Protein AF-0000000073369685 (afdb_homodimer)

Nearest PDB structures (foldseek):
  2rgq-assembly1_A  TM=7.313E-01  e=2.028E-07  Nostoc punctiforme PCC 73102
  6ihj-assembly1_B  TM=6.568E-01  e=6.821E-04  Drosophila melanogaster
  3gwr-assembly1_A  TM=6.461E-01  e=5.391E-04  Thiobacillus denitrificans ATCC 25259
  4j9a-assembly4_D  TM=5.934E-01  e=7.673E-04  Pseudomonas aeruginosa PAO1
  5aii-assembly1_H  TM=6.606E-01  e=4.228E-03  unidentified

Organism: Flavobacterium johnsoniae (strain ATCC 17061 / DSM 2064 / JCM 8514 / BCRC 14874 / CCUG 350202 / NBRC 14942 / NCIMB 11054 / UW101) (NCBI:txid376686)

Secondary structure (DSSP, 8-state):
-HHHHHHHHHHHHHHHHHHHHHHHHHHHHHHHHHHHHHHHHTT-HHHHHHTB-SS--EEEEEE-HHHHHHHHHH-TT----EEE--HHHHHHHHHHSS-EEEEEEEEEEEE-SSEEEEEEEEEEEETTEEEEEEEEEEEEEEETTEEEEEEEEEEEEETTTS---/-HHHHHHHHHHHHHHHHHHHHHHHHHHHHHHHHHHHHHHHHTT-HHHHHHTB-SS--EEEEEE-HHHHHHHHHH-TT----EEE--HHHHHHHHHHSS-EEEEEEEEEEEE-SSEEEEEEEEEEEETTEEEEEEEEEEEEEEETTEEEEEEEEEEEEETTTS---

Sequence (330 aa):
MKTAITILLLFVSLNFISAQQTSKDKEEIHQLLNSFMQSIVKKDSVTFNSLFFEGNVNWIGVIKEKSQAKRIEVNPSIVKNYFTSTYTSFIQSILRNKKSEEKFENIVIQNDDAIASVTFDYSFWSEDSMTNWGNEYWQLVKINGQWKISSVLFSIEISKYYPKSMKTAITILLLFVSLNFISAQQTSKDKEEIHQLLNSFMQSIVKKDSVTFNSLFFEGNVNWIGVIKEKSQAKRIEVNPSIVKNYFTSTYTSFIQSILRNKKSEEKFENIVIQNDDAIASVTFDYSFWSEDSMTNWGNEYWQLVKINGQWKISSVLFSIEISKYYPKS

Solvent-accessible surface area (backbone atoms only — not comparable to full-atom values): 17473 Å² total; per-residue (Å²): 108,71,65,57,52,51,50,52,52,50,54,54,48,54,57,47,51,56,50,51,50,53,51,52,51,52,52,53,50,51,50,50,53,48,47,49,40,48,18,52,57,66,59,34,60,68,64,43,60,66,44,44,40,92,64,83,49,51,30,38,43,25,44,22,66,71,43,40,53,52,47,29,73,77,39,71,84,58,74,76,52,57,52,78,59,44,71,66,59,51,51,53,51,55,64,73,44,92,44,49,42,60,46,78,44,81,74,44,80,49,67,66,90,20,36,33,42,37,38,28,36,39,40,36,28,46,76,90,33,68,52,32,31,39,44,36,40,36,34,33,39,47,55,96,88,37,77,20,41,36,30,41,38,30,32,36,35,43,22,91,83,50,63,84,128,110,71,66,58,54,51,50,51,52,52,55,53,49,54,58,47,51,56,52,51,51,53,50,50,52,52,51,53,50,50,50,50,52,49,48,48,38,48,20,52,58,66,58,33,59,67,65,44,60,68,43,43,40,91,63,82,48,52,30,38,42,24,42,23,65,71,43,44,53,53,48,28,72,78,38,70,84,57,74,74,51,61,51,77,58,42,71,66,61,49,52,53,52,55,64,73,45,91,44,48,44,60,47,77,42,80,75,44,80,48,67,68,89,20,36,35,42,38,38,27,37,38,39,36,29,44,76,90,35,69,53,30,30,40,46,37,38,36,34,33,40,47,57,97,88,38,76,21,39,36,30,42,40,32,31,36,36,42,23,90,83,50,63,83,128

Foldseek 3Di:
DVVVVVVVVVVVVVVVVQVVLVVVVVVQVVVLVVQCQVCLQVLPVVSNVVQADPDAAWDKEFEDDVQQVVVCVVPVVPDGRMDTDDSNVVSVVSNVADGKGKDWAPWDWDDGNFKIKIKTKMFIDGPRHTAWIFIKIWIWGQDPNHIHTRYIYTYTDGCVRPNDD/DVVVVVVVVVVVVVVVVQVVLVVVVVVQVVVLVVQCQVCLQVLPVVSNVVQADPDAAWDKEFEDDVQQVVVCVVPVVPDGRMDTDDSNVVSVVSNVADGKGKDWAPWDWDDGNFKIKIKTKMFIDGPRHTAWIFIKIWIWGQDPNHIHTRYIYTYTDGCVVPNDD

Radius of gyration: 22.23 Å; Cα contacts (8 Å, |Δi|>4): 598; chains: 2; bounding box: 52×67×71 Å

InterPro domains:
  IPR032710 NTF2-like domain superfamily [SSF54427] (21-156)

pLDDT: mean 92.89, std 9.97, range [58.34, 98.94]

Structure (mmCIF, N/CA/C/O backbone):
data_AF-0000000073369685-model_v1
#
loop_
_entity.id
_entity.type
_entity.pdbx_description
1 polymer 'Nuclear transport factor 2 family protein'
#
loop_
_atom_site.group_PDB
_atom_site.id
_atom_site.type_symbol
_atom_site.label_atom_id
_atom_site.label_alt_id
_atom_site.label_comp_id
_atom_site.label_asym_id
_atom_site.label_entity_id
_atom_site.label_seq_id
_atom_site.pdbx_PDB_ins_code
_atom_site.Cartn_x
_atom_site.Cartn_y
_atom_site.Cartn_z
_atom_site.occupancy
_atom_site.B_iso_or_equiv
_atom_site.auth_seq_id
_atom_site.auth_comp_id
_atom_site.auth_asym_id
_atom_site.auth_atom_id
_atom_site.pdbx_PDB_model_num
ATOM 1 N N . MET A 1 1 ? 28.609 -39.875 6.598 1 58.47 1 MET A N 1
ATOM 2 C CA . MET A 1 1 ? 28.938 -38.594 7.266 1 58.47 1 MET A CA 1
ATOM 3 C C . MET A 1 1 ? 29.203 -37.5 6.246 1 58.47 1 MET A C 1
ATOM 5 O O . MET A 1 1 ? 28.844 -36.344 6.465 1 58.47 1 MET A O 1
ATOM 9 N N . LYS A 1 2 ? 29.844 -37.906 5.09 1 76.56 2 LYS A N 1
ATOM 10 C CA . LYS A 1 2 ? 30.188 -36.938 4.051 1 76.56 2 LYS A CA 1
ATOM 11 C C . LYS A 1 2 ? 28.938 -36.406 3.361 1 76.56 2 LYS A C 1
ATOM 13 O O . LYS A 1 2 ? 28.828 -35.188 3.076 1 76.56 2 LYS A O 1
ATOM 18 N N . THR A 1 3 ? 27.922 -37.219 3.289 1 77 3 THR A N 1
ATOM 19 C CA . THR A 1 3 ? 26.688 -36.812 2.633 1 77 3 THR A CA 1
ATOM 20 C C . THR A 1 3 ? 25.891 -35.844 3.516 1 77 3 THR A C 1
ATOM 22 O O . THR A 1 3 ? 25.312 -34.875 3.021 1 77 3 THR A O 1
ATOM 25 N N . ALA A 1 4 ? 25.969 -36.125 4.801 1 77.94 4 ALA A N 1
ATOM 26 C CA . ALA A 1 4 ? 25.219 -35.312 5.742 1 77.94 4 ALA A CA 1
ATOM 27 C C . ALA A 1 4 ? 25.812 -33.906 5.82 1 77.94 4 ALA A C 1
ATOM 29 O O . ALA A 1 4 ? 25.078 -32.906 5.867 1 77.94 4 ALA A O 1
ATOM 30 N N . ILE A 1 5 ? 27.109 -33.812 5.82 1 75.19 5 ILE A N 1
ATOM 31 C CA . ILE A 1 5 ? 27.812 -32.531 5.898 1 75.19 5 ILE A CA 1
ATOM 32 C C . ILE A 1 5 ? 27.516 -31.703 4.645 1 75.19 5 ILE A C 1
ATOM 34 O O . ILE A 1 5 ? 27.297 -30.5 4.723 1 75.19 5 ILE A O 1
ATOM 38 N N . THR A 1 6 ? 27.453 -32.406 3.504 1 76.81 6 THR A N 1
ATOM 39 C CA . THR A 1 6 ? 27.203 -31.703 2.248 1 76.81 6 THR A CA 1
ATOM 40 C C . THR A 1 6 ? 25.781 -31.156 2.213 1 76.81 6 THR A C 1
ATOM 42 O O . THR A 1 6 ? 25.562 -30.031 1.757 1 76.81 6 THR A O 1
ATOM 45 N N . ILE A 1 7 ? 24.875 -31.875 2.758 1 75.69 7 ILE A N 1
ATOM 46 C CA . ILE A 1 7 ? 23.484 -31.438 2.791 1 75.69 7 ILE A CA 1
ATOM 47 C C . ILE A 1 7 ? 23.344 -30.25 3.736 1 75.69 7 ILE A C 1
ATOM 49 O O . ILE A 1 7 ? 22.641 -29.281 3.426 1 75.69 7 ILE A O 1
ATOM 53 N N . LEU A 1 8 ? 24.016 -30.328 4.832 1 73 8 LEU A N 1
ATOM 54 C CA . LEU A 1 8 ? 23.984 -29.25 5.801 1 73 8 LEU A CA 1
ATOM 55 C C . LEU A 1 8 ? 24.578 -27.969 5.211 1 73 8 LEU A C 1
ATOM 57 O O . LEU A 1 8 ? 24.047 -26.875 5.414 1 73 8 LEU A O 1
ATOM 61 N N . LEU A 1 9 ? 25.625 -28.141 4.477 1 70.5 9 LEU A N 1
ATOM 62 C CA . LEU A 1 9 ? 26.297 -26.984 3.867 1 70.5 9 LEU A CA 1
ATOM 63 C C . LEU A 1 9 ? 25.422 -26.359 2.783 1 70.5 9 LEU A C 1
ATOM 65 O O . LEU A 1 9 ? 25.375 -25.141 2.633 1 70.5 9 LEU A O 1
ATOM 69 N N . LEU A 1 10 ? 24.703 -27.188 2.051 1 68.06 10 LEU A N 1
ATOM 70 C CA . LEU A 1 10 ? 23.812 -26.688 1.015 1 68.06 10 LEU A CA 1
ATOM 71 C C . LEU A 1 10 ? 22.625 -25.938 1.629 1 68.06 10 LEU A C 1
ATOM 73 O O . LEU A 1 10 ? 22.203 -24.906 1.1 1 68.06 10 LEU A O 1
ATOM 77 N N . PHE A 1 11 ? 22.125 -26.453 2.736 1 66.62 11 PHE A N 1
ATOM 78 C CA . PHE A 1 11 ? 21.016 -25.781 3.412 1 66.62 11 PHE A CA 1
ATOM 79 C C . PHE A 1 11 ? 21.453 -24.438 3.969 1 66.62 11 PHE A C 1
ATOM 81 O O . PHE A 1 11 ? 20.703 -23.453 3.896 1 66.62 11 PHE A O 1
ATOM 88 N N . VAL A 1 12 ? 22.594 -24.359 4.492 1 65.19 12 VAL A N 1
ATOM 89 C CA . VAL A 1 12 ? 23.125 -23.125 5.051 1 65.19 12 VAL A CA 1
ATOM 90 C C . VAL A 1 12 ? 23.391 -22.125 3.928 1 65.19 12 VAL A C 1
ATOM 92 O O . VAL A 1 12 ? 23.125 -20.922 4.082 1 65.19 12 VAL A O 1
ATOM 95 N N . SER A 1 13 ? 23.766 -22.625 2.773 1 62.59 13 SER A N 1
ATOM 96 C CA . SER A 1 13 ? 24.062 -21.75 1.648 1 62.59 13 SER A CA 1
ATOM 97 C C . SER A 1 13 ? 22.781 -21.141 1.075 1 62.59 13 SER A C 1
ATOM 99 O O . SER A 1 13 ? 22.766 -19.953 0.713 1 62.59 13 SER A O 1
ATOM 101 N N . LEU A 1 14 ? 21.703 -21.859 0.968 1 60.41 14 LEU A N 1
ATOM 102 C CA . LEU A 1 14 ? 20.438 -21.344 0.433 1 60.41 14 LEU A CA 1
ATOM 103 C C . LEU A 1 14 ? 19.859 -20.266 1.339 1 60.41 14 LEU A C 1
ATOM 105 O O . LEU A 1 14 ? 19.359 -19.25 0.856 1 60.41 14 LEU A O 1
ATOM 109 N N . ASN A 1 15 ? 19.906 -20.531 2.631 1 63.12 15 ASN A N 1
ATOM 110 C CA . ASN A 1 15 ? 19.422 -19.516 3.572 1 63.12 15 ASN A CA 1
ATOM 111 C C . ASN A 1 15 ? 20.266 -18.25 3.523 1 63.12 15 ASN A C 1
ATOM 113 O O . ASN A 1 15 ? 19.75 -17.156 3.697 1 63.12 15 ASN A O 1
ATOM 117 N N . PHE A 1 16 ? 21.484 -18.469 3.162 1 61.25 16 PHE A N 1
ATOM 118 C CA . PHE A 1 16 ? 22.406 -17.328 3.078 1 61.25 16 PHE A CA 1
ATOM 119 C C . PHE A 1 16 ? 22.109 -16.484 1.845 1 61.25 16 PHE A C 1
ATOM 121 O O . PHE A 1 16 ? 22.156 -15.258 1.902 1 61.25 16 PHE A O 1
ATOM 128 N N . ILE A 1 17 ? 21.734 -17.031 0.737 1 63.09 17 ILE A N 1
ATOM 129 C CA . ILE A 1 17 ? 21.453 -16.328 -0.505 1 63.09 17 ILE A CA 1
ATOM 130 C C . ILE A 1 17 ? 20.156 -15.516 -0.358 1 63.09 17 ILE A C 1
ATOM 132 O O . ILE A 1 17 ? 20.094 -14.359 -0.761 1 63.09 17 ILE A O 1
ATOM 136 N N . SER A 1 18 ? 19.188 -16.109 0.223 1 68.12 18 SER A N 1
ATOM 137 C CA . SER A 1 18 ? 17.922 -15.414 0.437 1 68.12 18 SER A CA 1
ATOM 138 C C . SER A 1 18 ? 18.094 -14.219 1.367 1 68.12 18 SER A C 1
ATOM 140 O O . SER A 1 18 ? 17.531 -13.148 1.128 1 68.12 18 SER A O 1
ATOM 142 N N . ALA A 1 19 ? 18.906 -14.367 2.342 1 70.25 19 ALA A N 1
ATOM 143 C CA . ALA A 1 19 ? 19.172 -13.297 3.293 1 70.25 19 ALA A CA 1
ATOM 144 C C . ALA A 1 19 ? 19.953 -12.156 2.637 1 70.25 19 ALA A C 1
ATOM 146 O O . ALA A 1 19 ? 19.688 -10.984 2.891 1 70.25 19 ALA A O 1
ATOM 147 N N . GLN A 1 20 ? 20.875 -12.516 1.796 1 73.06 20 GLN A N 1
ATOM 148 C CA . GLN A 1 20 ? 21.688 -11.508 1.105 1 73.06 20 GLN A CA 1
ATOM 149 C C . GLN A 1 20 ? 20.844 -10.711 0.12 1 73.06 20 GLN A C 1
ATOM 151 O O . GLN A 1 20 ? 21 -9.492 -0.006 1 73.06 20 GLN A O 1
ATOM 156 N N . GLN A 1 21 ? 19.953 -11.344 -0.57 1 80.06 21 GLN A N 1
ATOM 157 C CA . GLN A 1 21 ? 19.078 -10.656 -1.515 1 80.06 21 GLN A CA 1
ATOM 158 C C . GLN A 1 21 ? 18.156 -9.68 -0.797 1 80.06 21 GLN A C 1
ATOM 160 O O . GLN A 1 21 ? 17.938 -8.57 -1.271 1 80.06 21 GLN A O 1
ATOM 165 N N . THR A 1 22 ? 17.672 -10.164 0.283 1 81.44 22 THR A N 1
ATOM 166 C CA . THR A 1 22 ? 16.797 -9.305 1.069 1 81.44 22 THR A CA 1
ATOM 167 C C . THR A 1 22 ? 17.547 -8.062 1.55 1 81.44 22 THR A C 1
ATOM 169 O O . THR A 1 22 ? 17 -6.953 1.522 1 81.44 22 THR A O 1
ATOM 172 N N . SER A 1 23 ? 18.781 -8.25 1.907 1 86.06 23 SER A N 1
ATOM 173 C CA . SER A 1 23 ? 19.578 -7.117 2.354 1 86.06 23 SER A CA 1
ATOM 174 C C . SER A 1 23 ? 19.828 -6.133 1.214 1 86.06 23 SER A C 1
ATOM 176 O O . SER A 1 23 ? 19.75 -4.918 1.405 1 86.06 23 SER A O 1
ATOM 178 N N . LYS A 1 24 ? 20.141 -6.637 0.065 1 93.56 24 LYS A N 1
ATOM 179 C CA . LYS A 1 24 ? 20.375 -5.777 -1.094 1 93.56 24 LYS A CA 1
ATOM 180 C C . LYS A 1 24 ? 19.109 -5.008 -1.461 1 93.56 24 LYS A C 1
ATOM 182 O O . LYS A 1 24 ? 19.156 -3.811 -1.751 1 93.56 24 LYS A O 1
ATOM 187 N N . ASP A 1 25 ? 17.984 -5.676 -1.484 1 96.31 25 ASP A N 1
ATOM 188 C CA . ASP A 1 25 ? 16.703 -5.039 -1.776 1 96.31 25 ASP A CA 1
ATOM 189 C C . ASP A 1 25 ? 16.422 -3.895 -0.803 1 96.31 25 ASP A C 1
ATOM 191 O O . ASP A 1 25 ? 16.016 -2.811 -1.215 1 96.31 25 ASP A O 1
ATOM 195 N N . LYS A 1 26 ? 16.641 -4.113 0.481 1 96.56 26 LYS A N 1
ATOM 196 C CA . LYS A 1 26 ? 16.391 -3.084 1.484 1 96.56 26 LYS A CA 1
ATOM 197 C C . LYS A 1 26 ? 17.312 -1.88 1.271 1 96.56 26 LYS A C 1
ATOM 199 O O . LYS A 1 26 ? 16.891 -0.734 1.44 1 96.56 26 LYS A O 1
ATOM 204 N N . GLU A 1 27 ? 18.547 -2.125 0.927 1 97.19 27 GLU A N 1
ATOM 205 C CA . GLU A 1 27 ? 19.469 -1.028 0.622 1 97.19 27 GLU A CA 1
ATOM 206 C C . GLU A 1 27 ? 18.969 -0.216 -0.573 1 97.19 27 GLU A C 1
ATOM 208 O O . GLU A 1 27 ? 19 1.017 -0.544 1 97.19 27 GLU A O 1
ATOM 213 N N . GLU A 1 28 ? 18.547 -0.9 -1.621 1 98.25 28 GLU A N 1
ATOM 214 C CA . GLU A 1 28 ? 18.031 -0.232 -2.811 1 98.25 28 GLU A CA 1
ATOM 215 C C . GLU A 1 28 ? 16.797 0.603 -2.479 1 98.25 28 GLU A C 1
ATOM 217 O O . GLU A 1 28 ? 16.641 1.709 -2.996 1 98.25 28 GLU A O 1
ATOM 222 N N . ILE A 1 29 ? 15.945 0.112 -1.645 1 98.56 29 ILE A N 1
ATOM 223 C CA . ILE A 1 29 ? 14.727 0.817 -1.251 1 98.56 29 ILE A CA 1
ATOM 224 C C . ILE A 1 29 ? 15.086 2.039 -0.409 1 98.56 29 ILE A C 1
ATOM 226 O O . ILE A 1 29 ? 14.5 3.111 -0.574 1 98.56 29 ILE A O 1
ATOM 230 N N . HIS A 1 30 ? 16.125 1.909 0.46 1 98.06 30 HIS A N 1
ATOM 231 C CA . HIS A 1 30 ? 16.594 3.068 1.211 1 98.06 30 HIS A CA 1
ATOM 232 C C . HIS A 1 30 ? 17.125 4.148 0.278 1 98.06 30 HIS A C 1
ATOM 234 O O . HIS A 1 30 ? 16.891 5.34 0.508 1 98.06 30 HIS A O 1
ATOM 240 N N . GLN A 1 31 ? 17.828 3.695 -0.722 1 98.19 31 GLN A N 1
ATOM 241 C CA . GLN A 1 31 ? 18.328 4.652 -1.706 1 98.19 31 GLN A CA 1
ATOM 242 C C . GLN A 1 31 ? 17.172 5.355 -2.418 1 98.1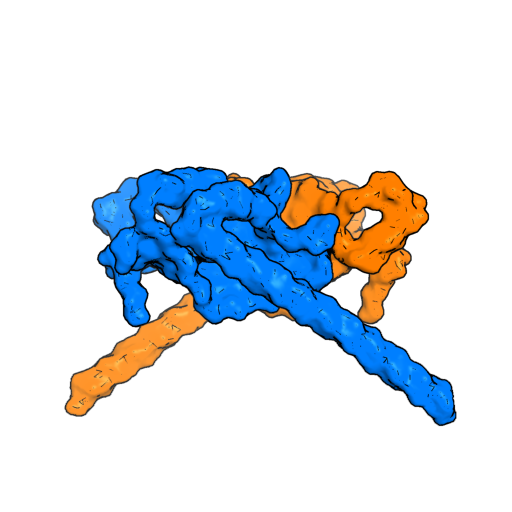9 31 GLN A C 1
ATOM 244 O O . GLN A 1 31 ? 17.25 6.551 -2.709 1 98.19 31 GLN A O 1
ATOM 249 N N . LEU A 1 32 ? 16.156 4.621 -2.752 1 98.69 32 LEU A N 1
ATOM 250 C CA . LEU A 1 32 ? 14.953 5.191 -3.365 1 98.69 32 LEU A CA 1
ATOM 251 C C . LEU A 1 32 ? 14.328 6.246 -2.457 1 98.69 32 LEU A C 1
ATOM 253 O O . LEU A 1 32 ? 13.984 7.336 -2.916 1 98.69 32 LEU A O 1
ATOM 257 N N . LEU A 1 33 ? 14.219 5.953 -1.156 1 98.5 33 LEU A N 1
ATOM 258 C CA . LEU A 1 33 ? 13.695 6.902 -0.182 1 98.5 33 LEU A CA 1
ATOM 259 C C . LEU A 1 33 ? 14.547 8.172 -0.144 1 98.5 33 LEU A C 1
ATOM 261 O O . LEU A 1 33 ? 14.016 9.281 -0.16 1 98.5 33 LEU A O 1
ATOM 265 N N . ASN A 1 34 ? 15.828 7.98 -0.117 1 98.12 34 ASN A N 1
ATOM 266 C CA . ASN A 1 34 ? 16.75 9.117 -0.098 1 98.12 34 ASN A CA 1
ATOM 267 C C . ASN A 1 34 ? 16.609 9.969 -1.357 1 98.12 34 ASN A C 1
ATOM 269 O O . ASN A 1 34 ? 16.609 11.195 -1.284 1 98.12 34 ASN A O 1
ATOM 273 N N . SER A 1 35 ? 16.516 9.305 -2.5 1 98.62 35 SER A N 1
ATOM 274 C CA . SER A 1 35 ? 16.344 10.016 -3.762 1 98.62 35 SER A CA 1
ATOM 275 C C . SER A 1 35 ? 15.055 10.836 -3.756 1 98.62 35 SER A C 1
ATOM 277 O O . SER A 1 35 ? 15.023 11.953 -4.273 1 98.62 35 SER A O 1
ATOM 279 N N . PHE A 1 36 ? 14.008 10.281 -3.229 1 98.69 36 PHE A N 1
ATOM 280 C CA . PHE A 1 36 ? 12.742 10.984 -3.086 1 98.69 36 PHE A CA 1
ATOM 281 C C . PHE A 1 36 ? 12.914 12.258 -2.268 1 98.69 36 PHE A C 1
ATOM 283 O O . PHE A 1 36 ? 12.586 13.352 -2.73 1 98.69 36 PHE A O 1
ATOM 290 N N . MET A 1 37 ? 13.492 12.133 -1.062 1 98.06 37 MET A N 1
ATOM 291 C CA . MET A 1 37 ? 13.68 13.273 -0.165 1 98.06 37 MET A CA 1
ATOM 292 C C . MET A 1 37 ? 14.57 14.328 -0.809 1 98.06 37 MET A C 1
ATOM 294 O O . MET A 1 37 ? 14.242 15.516 -0.792 1 98.06 37 MET A O 1
ATOM 298 N N . GLN A 1 38 ? 15.633 13.891 -1.451 1 98.06 38 GLN A N 1
ATOM 299 C CA . GLN A 1 38 ? 16.594 14.82 -2.047 1 98.06 38 GLN A CA 1
ATOM 300 C C . GLN A 1 38 ? 15.992 15.531 -3.26 1 98.06 38 GLN A C 1
ATOM 302 O O . GLN A 1 38 ? 16.281 16.703 -3.504 1 98.06 38 GLN A O 1
ATOM 307 N N . SER A 1 39 ? 15.18 14.805 -4.004 1 98.44 39 SER A N 1
ATOM 308 C CA . SER A 1 39 ? 14.609 15.414 -5.203 1 98.44 39 SER A CA 1
ATOM 309 C C . SER A 1 39 ? 13.641 16.531 -4.844 1 98.44 39 SER A C 1
ATOM 311 O O . SER A 1 39 ? 13.508 17.516 -5.59 1 98.44 39 SER A O 1
ATOM 313 N N . ILE A 1 40 ? 12.953 16.422 -3.75 1 97.81 40 ILE A N 1
ATOM 314 C CA . ILE A 1 40 ? 12.07 17.484 -3.268 1 97.81 40 ILE A CA 1
ATOM 315 C C . ILE A 1 40 ? 12.898 18.703 -2.885 1 97.81 40 ILE A C 1
ATOM 317 O O . ILE A 1 40 ? 12.609 19.828 -3.328 1 97.81 40 ILE A O 1
ATOM 321 N N . VAL A 1 41 ? 13.977 18.484 -2.055 1 97.44 41 VAL A N 1
ATOM 322 C CA . VAL A 1 41 ? 14.82 19.562 -1.566 1 97.44 41 VAL A CA 1
ATOM 323 C C . VAL A 1 41 ? 15.461 20.297 -2.744 1 97.44 41 VAL A C 1
ATOM 325 O O . VAL A 1 41 ? 15.508 21.531 -2.771 1 97.44 41 VAL A O 1
ATOM 328 N N . LYS A 1 42 ? 15.883 19.562 -3.746 1 97.81 42 LYS A N 1
ATOM 329 C CA . LYS A 1 42 ? 16.625 20.109 -4.883 1 97.81 42 LYS A CA 1
ATOM 330 C C . LYS A 1 42 ? 15.672 20.516 -6.008 1 97.81 42 LYS A C 1
ATOM 332 O O . LYS A 1 42 ? 16.109 21 -7.051 1 97.81 42 LYS A O 1
ATOM 337 N N . LYS A 1 43 ? 14.43 20.266 -5.891 1 97.62 43 LYS A N 1
ATOM 338 C CA . LYS A 1 43 ? 13.422 20.531 -6.914 1 97.62 43 LYS A CA 1
ATOM 339 C C . LYS A 1 43 ? 13.773 19.844 -8.227 1 97.62 43 LYS A C 1
ATOM 341 O O . LYS A 1 43 ? 13.68 20.453 -9.297 1 97.62 43 LYS A O 1
ATOM 346 N N . ASP A 1 44 ? 14.242 18.688 -8.109 1 98.12 44 ASP A N 1
ATOM 347 C CA . ASP A 1 44 ? 14.625 17.844 -9.25 1 98.12 44 ASP A CA 1
ATOM 348 C C . ASP A 1 44 ? 13.453 16.984 -9.719 1 98.12 44 ASP A C 1
ATOM 350 O O . ASP A 1 44 ? 13.383 15.797 -9.391 1 98.12 44 ASP A O 1
ATOM 354 N N . SER A 1 45 ? 12.641 17.562 -10.586 1 97.94 45 SER A N 1
ATOM 355 C CA . SER A 1 45 ? 11.406 16.891 -10.992 1 97.94 45 SER A CA 1
ATOM 356 C C . SER A 1 45 ? 11.703 15.68 -11.867 1 97.94 45 SER A C 1
ATOM 358 O O . SER A 1 45 ? 10.938 14.719 -11.883 1 97.94 45 SER A O 1
ATOM 360 N N . VAL A 1 46 ? 12.742 15.68 -12.57 1 98.31 46 VAL A N 1
ATOM 361 C CA . VAL A 1 46 ? 13.094 14.57 -13.445 1 98.31 46 VAL A CA 1
ATOM 362 C C . VAL A 1 46 ? 13.391 13.328 -12.609 1 98.31 46 VAL A C 1
ATOM 364 O O . VAL A 1 46 ? 12.797 12.266 -12.828 1 98.31 46 VAL A O 1
ATOM 367 N N . THR A 1 47 ? 14.273 13.508 -11.625 1 98.56 47 THR A N 1
ATOM 368 C CA . THR A 1 47 ? 14.578 12.398 -10.727 1 98.56 47 THR A CA 1
ATOM 369 C C . THR A 1 47 ? 13.32 11.945 -9.984 1 98.56 47 THR A C 1
ATOM 371 O O . THR A 1 47 ? 13.039 10.75 -9.906 1 98.56 47 THR A O 1
ATOM 374 N N . PHE A 1 48 ? 12.602 12.898 -9.492 1 98.75 48 PHE A N 1
ATOM 375 C CA . PHE A 1 48 ? 11.391 12.594 -8.742 1 98.75 48 PHE A CA 1
ATOM 376 C C . PHE A 1 48 ? 10.453 11.711 -9.555 1 98.75 48 PHE A C 1
ATOM 378 O O . PHE A 1 48 ? 10.031 10.648 -9.102 1 98.75 48 PHE A O 1
ATOM 385 N N . ASN A 1 49 ? 10.227 12.117 -10.75 1 98.44 49 ASN A N 1
ATOM 386 C CA . ASN A 1 49 ? 9.266 11.414 -11.594 1 98.44 49 ASN A CA 1
ATOM 387 C C . ASN A 1 49 ? 9.766 10.023 -11.969 1 98.44 49 ASN A C 1
ATOM 389 O O . ASN A 1 49 ? 8.961 9.102 -12.156 1 98.44 49 ASN A O 1
ATOM 393 N N . SER A 1 50 ? 11.023 9.844 -12.008 1 98.25 50 SER A N 1
ATOM 394 C CA . SER A 1 50 ? 11.602 8.57 -12.43 1 98.25 50 SER A CA 1
ATOM 395 C C . SER A 1 50 ? 11.422 7.496 -11.359 1 98.25 50 SER A C 1
ATOM 397 O O . SER A 1 50 ? 11.625 6.309 -11.625 1 98.25 50 SER A O 1
ATOM 399 N N . LEU A 1 51 ? 11.039 7.844 -10.141 1 98.69 51 LEU A N 1
ATOM 400 C CA . LEU A 1 51 ? 10.969 6.918 -9.016 1 98.69 51 LEU A CA 1
ATOM 401 C C . LEU A 1 51 ? 9.664 6.125 -9.055 1 98.69 51 LEU A C 1
ATOM 403 O O . LEU A 1 51 ? 9.508 5.145 -8.32 1 98.69 51 LEU A O 1
ATOM 407 N N . PHE A 1 52 ? 8.766 6.484 -9.953 1 98.75 52 PHE A N 1
ATOM 408 C CA . PHE A 1 52 ? 7.406 5.965 -9.852 1 98.75 52 PHE A CA 1
ATOM 409 C C . PHE A 1 52 ? 7.129 4.953 -10.961 1 98.75 52 PHE A C 1
ATOM 411 O O . PHE A 1 52 ? 7.727 5.02 -12.031 1 98.75 52 PHE A O 1
ATOM 418 N N . PHE A 1 53 ? 6.223 4.043 -10.594 1 98.06 53 PHE A N 1
ATOM 419 C CA . PHE A 1 53 ? 5.684 3.012 -11.469 1 98.06 53 PHE A CA 1
ATOM 420 C C . PHE A 1 53 ? 5.055 3.633 -12.711 1 98.06 53 PHE A C 1
ATOM 422 O O . PHE A 1 53 ? 4.398 4.672 -12.625 1 98.06 53 PHE A O 1
ATOM 429 N N . GLU A 1 54 ? 5.297 3.014 -13.898 1 95 54 GLU A N 1
ATOM 430 C CA . GLU A 1 54 ? 4.816 3.561 -15.164 1 95 54 GLU A CA 1
ATOM 431 C C . GLU A 1 54 ? 3.297 3.453 -15.266 1 95 54 GLU A C 1
ATOM 433 O O . GLU A 1 54 ? 2.666 4.203 -16.016 1 95 54 GLU A O 1
ATOM 438 N N . GLY A 1 55 ? 2.586 2.588 -14.539 1 93.81 55 GLY A N 1
ATOM 439 C CA . GLY A 1 55 ? 1.135 2.5 -14.516 1 93.81 55 GLY A CA 1
ATOM 440 C C . GLY A 1 55 ? 0.493 3.475 -13.547 1 93.81 55 GLY A C 1
ATOM 441 O O . GLY A 1 55 ? 1.058 4.531 -13.258 1 93.81 55 GLY A O 1
ATOM 442 N N . ASN A 1 56 ? -0.669 3.168 -13.227 1 94.88 56 ASN A N 1
ATOM 443 C CA . ASN A 1 56 ? -1.363 4.008 -12.258 1 94.88 56 ASN A CA 1
ATOM 444 C C . ASN A 1 56 ? -0.667 3.986 -10.898 1 94.88 56 ASN A C 1
ATOM 446 O O . ASN A 1 56 ? -0.284 2.924 -10.414 1 94.88 56 ASN A O 1
ATOM 450 N N . VAL A 1 57 ? -0.469 5.148 -10.336 1 97.88 57 VAL A N 1
ATOM 451 C CA . VAL A 1 57 ? 0.085 5.312 -9 1 97.88 57 VAL A CA 1
ATOM 452 C C . VAL A 1 57 ? -0.941 5.992 -8.094 1 97.88 57 VAL A C 1
ATOM 454 O O . VAL A 1 57 ? -1.358 7.121 -8.352 1 97.88 57 VAL A O 1
ATOM 457 N N . ASN A 1 58 ? -1.345 5.309 -7.062 1 97.81 58 ASN A N 1
ATOM 458 C CA . ASN A 1 58 ? -2.23 5.934 -6.082 1 97.81 58 ASN A CA 1
ATOM 459 C C . ASN A 1 58 ? -1.496 6.98 -5.25 1 97.81 58 ASN A C 1
ATOM 461 O O . ASN A 1 58 ? -0.352 6.766 -4.844 1 97.81 58 ASN A O 1
ATOM 465 N N . TRP A 1 59 ? -2.148 8.07 -5.059 1 98.62 59 TRP A N 1
ATOM 466 C CA . TRP A 1 59 ? -1.744 9.141 -4.152 1 98.62 59 TRP A CA 1
ATOM 467 C C . TRP A 1 59 ? -2.926 9.617 -3.311 1 98.62 59 TRP A C 1
ATOM 469 O O . TRP A 1 59 ? -3.762 10.383 -3.787 1 98.62 59 TRP A O 1
ATOM 479 N N . ILE A 1 60 ? -3 9.148 -2.062 1 98.69 60 ILE A N 1
ATOM 480 C CA . ILE A 1 60 ? -4.188 9.383 -1.248 1 98.69 60 ILE A CA 1
ATOM 481 C C . ILE A 1 60 ? -3.775 9.953 0.108 1 98.69 60 ILE A C 1
ATOM 483 O O . ILE A 1 60 ? -2.918 9.391 0.792 1 98.69 60 ILE A O 1
ATOM 487 N N . GLY A 1 61 ? -4.293 11.055 0.489 1 98.5 61 GLY A N 1
ATOM 488 C CA . GLY A 1 61 ? -4.168 11.625 1.82 1 98.5 61 GLY A CA 1
ATOM 489 C C . GLY A 1 61 ? -5.441 11.531 2.635 1 98.5 61 GLY A C 1
ATOM 490 O O . GLY A 1 61 ? -6.539 11.711 2.104 1 98.5 61 GLY A O 1
ATOM 491 N N . VAL A 1 62 ? -5.328 11.188 3.873 1 98.69 62 VAL A N 1
ATOM 492 C CA . VAL A 1 62 ? -6.473 11.102 4.777 1 98.69 62 VAL A CA 1
ATOM 493 C C . VAL A 1 62 ? -6.207 11.953 6.02 1 98.69 62 VAL A C 1
ATOM 495 O O . VAL A 1 62 ? -5.176 11.797 6.68 1 98.69 62 VAL A O 1
ATOM 498 N N . ILE A 1 63 ? -7.129 12.836 6.336 1 98.25 63 ILE A N 1
ATOM 499 C CA . ILE A 1 63 ? -6.984 13.711 7.492 1 98.25 63 ILE A CA 1
ATOM 500 C C . ILE A 1 63 ? -7.281 12.93 8.773 1 98.25 63 ILE A C 1
ATOM 502 O O . ILE A 1 63 ? -8.297 12.227 8.852 1 98.25 63 ILE A O 1
ATOM 506 N N . LYS A 1 64 ? -6.395 13.023 9.742 1 97.38 64 LYS A N 1
ATOM 507 C CA . LYS A 1 64 ? -6.57 12.344 11.016 1 97.38 64 LYS A CA 1
ATOM 508 C C . LYS A 1 64 ? -7.742 12.922 11.805 1 97.38 64 LYS A C 1
ATOM 510 O O . LYS A 1 64 ? -8.164 14.055 11.547 1 97.38 64 LYS A O 1
ATOM 515 N N . GLU A 1 65 ? -8.164 12.148 12.766 1 95.25 65 GLU A N 1
ATOM 516 C CA . GLU A 1 65 ? -9.422 12.438 13.445 1 95.25 65 GLU A CA 1
ATOM 517 C C . GLU A 1 65 ? -9.391 13.805 14.125 1 95.25 65 GLU A C 1
ATOM 519 O O . GLU A 1 65 ? -10.32 14.602 13.984 1 95.25 65 GLU A O 1
ATOM 524 N N . LYS A 1 66 ? -8.328 14.109 14.844 1 95.25 66 LYS A N 1
ATOM 525 C CA . LYS A 1 66 ? -8.25 15.367 15.578 1 95.25 66 LYS A CA 1
ATOM 526 C C . LYS A 1 66 ? -8.242 16.562 14.633 1 95.25 66 LYS A C 1
ATOM 528 O O . LYS A 1 66 ? -8.984 17.531 14.844 1 95.25 66 LYS A O 1
ATOM 533 N N . SER A 1 67 ? -7.477 16.5 13.617 1 96.94 67 SER A N 1
ATOM 534 C CA . SER A 1 67 ? -7.414 17.578 12.641 1 96.94 67 SER A CA 1
ATOM 535 C C . SER A 1 67 ? -8.727 17.719 11.883 1 96.94 67 SER A C 1
ATOM 537 O O . SER A 1 67 ? -9.164 18.828 11.578 1 96.94 67 SER A O 1
ATOM 539 N N . GLN A 1 68 ? -9.383 16.641 11.547 1 96.19 68 GLN A N 1
ATOM 540 C CA . GLN A 1 68 ? -10.656 16.688 10.836 1 96.19 68 GLN A CA 1
ATOM 541 C C . GLN A 1 68 ? -11.727 17.359 11.68 1 96.19 68 GLN A C 1
ATOM 543 O O . GLN A 1 68 ? -12.523 18.156 11.164 1 96.19 68 GLN A O 1
ATOM 548 N N . ALA A 1 69 ? -11.719 17 12.953 1 95.19 69 ALA A N 1
ATOM 549 C CA . ALA A 1 69 ? -12.68 17.641 13.852 1 95.19 69 ALA A CA 1
ATOM 550 C C . ALA A 1 69 ? -12.492 19.156 13.867 1 95.19 69 ALA A C 1
ATOM 552 O O . ALA A 1 69 ? -13.477 19.906 13.836 1 95.19 69 ALA A O 1
ATOM 553 N N . LYS A 1 70 ? -11.289 19.625 13.93 1 96.12 70 LYS A N 1
ATOM 554 C CA . LYS A 1 70 ? -10.984 21.047 13.922 1 96.12 70 LYS A CA 1
ATOM 555 C C . LYS A 1 70 ? -11.398 21.688 12.602 1 96.12 70 LYS A C 1
ATOM 557 O O . LYS A 1 70 ? -11.914 22.812 12.578 1 96.12 70 LYS A O 1
ATOM 562 N N . ARG A 1 71 ? -11.156 21 11.445 1 95.81 71 ARG A N 1
ATOM 563 C CA . ARG A 1 71 ? -11.562 21.5 10.141 1 95.81 71 ARG A CA 1
ATOM 564 C C . ARG A 1 71 ? -13.07 21.719 10.078 1 95.81 71 ARG A C 1
ATOM 566 O O . ARG A 1 71 ? -13.531 22.734 9.562 1 95.81 71 ARG A O 1
ATOM 573 N N . ILE A 1 72 ? -13.789 20.766 10.633 1 95 72 ILE A N 1
ATOM 574 C CA . ILE A 1 72 ? -15.25 20.828 10.617 1 95 72 ILE A CA 1
ATOM 575 C C . ILE A 1 72 ? -15.727 21.984 11.5 1 95 72 ILE A C 1
ATOM 577 O O . ILE A 1 72 ? -16.688 22.672 11.172 1 95 72 ILE A O 1
ATOM 581 N N . GLU A 1 73 ? -15.047 22.141 12.617 1 95.44 73 GLU A N 1
ATOM 582 C CA . GLU A 1 73 ? -15.359 23.25 13.5 1 95.44 73 GLU A CA 1
ATOM 583 C C . GLU A 1 73 ? -15.211 24.594 12.789 1 95.44 73 GLU A C 1
ATOM 585 O O . GLU A 1 73 ? -16.047 25.484 12.953 1 95.44 73 GLU A O 1
ATOM 590 N N . VAL A 1 74 ? -14.211 24.75 12.031 1 95.19 74 VAL A N 1
ATOM 591 C CA . VAL A 1 74 ? -13.891 26 11.344 1 95.19 74 VAL A CA 1
ATOM 592 C C . VAL A 1 74 ? -14.82 26.172 10.141 1 95.19 74 VAL A C 1
ATOM 594 O O . VAL A 1 74 ? -15.289 27.281 9.875 1 95.19 74 VAL A O 1
ATOM 597 N N . ASN A 1 75 ? -15.062 25.062 9.367 1 95.62 75 ASN A N 1
ATOM 598 C CA . ASN A 1 75 ? -15.938 25.078 8.203 1 95.62 75 ASN A CA 1
ATOM 599 C C . ASN A 1 75 ? -16.781 23.797 8.125 1 95.62 75 ASN A C 1
ATOM 601 O O . ASN A 1 75 ? -16.344 22.797 7.555 1 95.62 75 ASN A O 1
ATOM 605 N N . PRO A 1 76 ? -17.984 23.859 8.5 1 93.56 76 PRO A N 1
ATOM 606 C CA . PRO A 1 76 ? -18.828 22.672 8.594 1 93.56 76 PRO A CA 1
ATOM 607 C C . PRO A 1 76 ? -19.141 22.062 7.234 1 93.56 76 PRO A C 1
ATOM 609 O O . PRO A 1 76 ? -19.641 20.938 7.16 1 93.56 76 PRO A O 1
ATOM 612 N N . SER A 1 77 ? -18.906 22.766 6.203 1 94.12 77 SER A N 1
ATOM 613 C CA . SER A 1 77 ? -19.219 22.234 4.883 1 94.12 77 SER A CA 1
ATOM 614 C C . SER A 1 77 ? -18.156 21.234 4.422 1 94.12 77 SER A C 1
ATOM 616 O O . SER A 1 77 ? -18.375 20.484 3.471 1 94.12 77 SER A O 1
ATOM 618 N N . ILE A 1 78 ? -17.062 21.234 5.094 1 89.88 78 ILE A N 1
ATOM 619 C CA . ILE A 1 78 ? -15.984 20.312 4.73 1 89.88 78 ILE A CA 1
ATOM 620 C C . ILE A 1 78 ? -16.188 18.984 5.434 1 89.88 78 ILE A C 1
ATOM 622 O O . ILE A 1 78 ? -15.766 18.797 6.578 1 89.88 78 ILE A O 1
ATOM 626 N N . VAL A 1 79 ? -16.766 18.047 4.727 1 87.5 79 VAL A N 1
ATOM 627 C CA . VAL A 1 79 ? -17.125 16.797 5.398 1 87.5 79 VAL A CA 1
ATOM 628 C C . VAL A 1 79 ? -16.172 15.688 4.965 1 87.5 79 VAL A C 1
ATOM 630 O O . VAL A 1 79 ? -15.93 14.742 5.719 1 87.5 79 VAL A O 1
ATOM 633 N N . LYS A 1 80 ? -15.562 15.891 3.82 1 94.44 80 LYS A N 1
ATOM 634 C CA . LYS A 1 80 ? -14.672 14.852 3.314 1 94.44 80 LYS A CA 1
ATOM 635 C C . LYS A 1 80 ? -13.328 14.883 4.039 1 94.44 80 LYS A C 1
ATOM 637 O O . LYS A 1 80 ? -12.711 15.938 4.172 1 94.44 80 LYS A O 1
ATOM 642 N N . ASN A 1 81 ? -12.844 13.727 4.504 1 97.12 81 ASN A N 1
ATOM 643 C CA . ASN A 1 81 ? -11.602 13.695 5.27 1 97.12 81 ASN A CA 1
ATOM 644 C C . ASN A 1 81 ? -10.445 13.156 4.43 1 97.12 81 ASN A C 1
ATOM 646 O O . ASN A 1 81 ? -9.43 12.711 4.977 1 97.12 81 ASN A O 1
ATOM 650 N N . TYR A 1 82 ? -10.641 13.039 3.145 1 97.88 82 TYR A N 1
ATOM 651 C CA . TYR A 1 82 ? -9.57 12.516 2.307 1 97.88 82 TYR A CA 1
ATOM 652 C C . TYR A 1 82 ? -9.492 13.266 0.983 1 97.88 82 TYR A C 1
ATOM 654 O O . TYR A 1 82 ? -10.414 14.008 0.628 1 97.88 82 TYR A O 1
ATOM 662 N N . PHE A 1 83 ? -8.383 13.172 0.301 1 97.44 83 PHE A N 1
ATOM 663 C CA . PHE A 1 83 ? -8.258 13.617 -1.081 1 97.44 83 PHE A CA 1
ATOM 664 C C . PHE A 1 83 ? -7.406 12.641 -1.886 1 97.44 83 PHE A C 1
ATOM 666 O O . PHE A 1 83 ? -6.625 11.875 -1.317 1 97.44 83 PHE A O 1
ATOM 673 N N . THR A 1 84 ? -7.66 12.617 -3.162 1 97.56 84 THR A N 1
ATOM 674 C CA . THR A 1 84 ? -6.812 11.922 -4.129 1 97.56 84 THR A CA 1
ATOM 675 C C . THR A 1 84 ? -6.066 12.922 -5.008 1 97.56 84 THR A C 1
ATOM 677 O O . THR A 1 84 ? -6.578 14.008 -5.297 1 97.56 84 THR A O 1
ATOM 680 N N . SER A 1 85 ? -4.855 12.609 -5.352 1 97.62 85 SER A N 1
ATOM 681 C CA . SER A 1 85 ? -3.996 13.43 -6.195 1 97.62 85 SER A CA 1
ATOM 682 C C . SER A 1 85 ? -3.035 12.57 -7.012 1 97.62 85 SER A C 1
ATOM 684 O O . SER A 1 85 ? -3.312 11.398 -7.273 1 97.62 85 SER A O 1
ATOM 686 N N . THR A 1 86 ? -2.014 13.164 -7.602 1 97.62 86 THR A N 1
ATOM 687 C CA . THR A 1 86 ? -0.962 12.477 -8.344 1 97.62 86 THR A CA 1
ATOM 688 C C . THR A 1 86 ? 0.416 12.953 -7.895 1 97.62 86 THR A C 1
ATOM 690 O O . THR A 1 86 ? 0.562 14.07 -7.402 1 97.62 86 THR A O 1
ATOM 693 N N . TYR A 1 87 ? 1.359 12.094 -8.07 1 98 87 TYR A N 1
ATOM 694 C CA . TYR A 1 87 ? 2.719 12.492 -7.723 1 98 87 TYR A CA 1
ATOM 695 C C . TYR A 1 87 ? 3.186 13.641 -8.609 1 98 87 TYR A C 1
ATOM 697 O O . TYR A 1 87 ? 3.982 14.484 -8.18 1 98 87 TYR A O 1
ATOM 705 N N . THR A 1 88 ? 2.648 13.742 -9.781 1 97.38 88 THR A N 1
ATOM 706 C CA . THR A 1 88 ? 3.014 14.836 -10.688 1 97.38 88 THR A CA 1
ATOM 707 C C . THR A 1 88 ? 2.49 16.172 -10.164 1 97.38 88 THR A C 1
ATOM 709 O O . THR A 1 88 ? 3.188 17.188 -10.227 1 97.38 88 THR A O 1
ATOM 712 N N . SER A 1 89 ? 1.22 16.172 -9.703 1 97.38 89 SER A N 1
ATOM 713 C CA . SER A 1 89 ? 0.683 17.391 -9.109 1 97.38 89 SER A CA 1
ATOM 714 C C . SER A 1 89 ? 1.495 17.828 -7.891 1 97.38 89 SER A C 1
ATOM 716 O O . SER A 1 89 ? 1.718 19.016 -7.672 1 97.38 89 SER A O 1
ATOM 718 N N . PHE A 1 90 ? 1.885 16.859 -7.141 1 97.75 90 PHE A N 1
ATOM 719 C CA . PHE A 1 90 ? 2.676 17.141 -5.949 1 97.75 90 PHE A CA 1
ATOM 720 C C . PHE A 1 90 ? 3.99 17.812 -6.316 1 97.75 90 PHE A C 1
ATOM 722 O O . PHE A 1 90 ? 4.312 18.891 -5.797 1 97.75 90 PHE A O 1
ATOM 729 N N . ILE A 1 91 ? 4.758 17.203 -7.25 1 97.94 91 ILE A N 1
ATOM 730 C CA . ILE A 1 91 ? 6.07 17.766 -7.57 1 97.94 91 ILE A CA 1
ATOM 731 C C . ILE A 1 91 ? 5.91 19.125 -8.227 1 97.94 91 ILE A C 1
ATOM 733 O O . ILE A 1 91 ? 6.734 20.016 -8.031 1 97.94 91 ILE A O 1
ATOM 737 N N . GLN A 1 92 ? 4.875 19.359 -8.984 1 97.5 92 GLN A N 1
ATOM 738 C CA . GLN A 1 92 ? 4.602 20.688 -9.531 1 97.5 92 GLN A CA 1
ATOM 739 C C . GLN A 1 92 ? 4.391 21.719 -8.422 1 97.5 92 GLN A C 1
ATOM 741 O O . GLN A 1 92 ? 4.828 22.859 -8.539 1 97.5 92 GLN A O 1
ATOM 746 N N . SER A 1 93 ? 3.688 21.312 -7.41 1 96.06 93 SER A N 1
ATOM 747 C CA . SER A 1 93 ? 3.486 22.203 -6.277 1 96.06 93 SER A CA 1
ATOM 748 C C . SER A 1 93 ? 4.809 22.531 -5.594 1 96.06 93 SER A C 1
ATOM 750 O O . SER A 1 93 ? 5 23.656 -5.121 1 96.06 93 SER A O 1
ATOM 752 N N . ILE A 1 94 ? 5.664 21.531 -5.473 1 96.31 94 ILE A N 1
ATOM 753 C CA . ILE A 1 94 ? 6.984 21.719 -4.891 1 96.31 94 ILE A CA 1
ATOM 754 C C . ILE A 1 94 ? 7.758 22.766 -5.703 1 96.31 94 ILE A C 1
ATOM 756 O O . ILE A 1 94 ? 8.438 23.625 -5.137 1 96.31 94 ILE A O 1
ATOM 760 N N . LEU A 1 95 ? 7.684 22.688 -7.008 1 96 95 LEU A N 1
ATOM 761 C CA . LEU A 1 95 ? 8.414 23.594 -7.898 1 96 95 LEU A CA 1
ATOM 762 C C . LEU A 1 95 ? 7.953 25.031 -7.707 1 96 95 LEU A C 1
ATOM 764 O O . LEU A 1 95 ? 8.719 25.969 -7.938 1 96 95 LEU A O 1
ATOM 768 N N . ARG A 1 96 ? 6.75 25.219 -7.293 1 94.06 96 ARG A N 1
ATOM 769 C CA . ARG A 1 96 ? 6.172 26.547 -7.145 1 94.06 96 ARG A CA 1
ATOM 770 C C . ARG A 1 96 ? 6.477 27.125 -5.77 1 94.06 96 ARG A C 1
ATOM 772 O O . ARG A 1 96 ? 6.328 28.344 -5.555 1 94.06 96 ARG A O 1
ATOM 779 N N . ASN A 1 97 ? 6.824 26.312 -4.906 1 88.88 97 ASN A N 1
ATOM 780 C CA . ASN A 1 97 ? 7.121 26.75 -3.545 1 88.88 97 ASN A CA 1
ATOM 781 C C . ASN A 1 97 ? 8.562 27.234 -3.412 1 88.88 97 ASN A C 1
ATOM 783 O O . ASN A 1 97 ? 9.414 26.891 -4.234 1 88.88 97 ASN A O 1
ATOM 787 N N . LYS A 1 98 ? 8.766 28.016 -2.416 1 86.88 98 LYS A N 1
ATOM 788 C CA . LYS A 1 98 ? 10.117 28.516 -2.195 1 86.88 98 LYS A CA 1
ATOM 789 C C . LYS A 1 98 ? 11.039 27.406 -1.678 1 86.88 98 LYS A C 1
ATOM 791 O O . LYS A 1 98 ? 12.125 27.203 -2.215 1 86.88 98 LYS A O 1
ATOM 796 N N . LYS A 1 99 ? 10.734 26.812 -0.561 1 95.19 99 LYS A N 1
ATOM 797 C CA . LYS A 1 99 ? 11.531 25.766 0.055 1 95.19 99 LYS A CA 1
ATOM 798 C C . LYS A 1 99 ? 10.648 24.672 0.656 1 95.19 99 LYS A C 1
ATOM 800 O O . LYS A 1 99 ? 9.734 24.969 1.429 1 95.19 99 LYS A O 1
ATOM 805 N N . SER A 1 100 ? 10.906 23.438 0.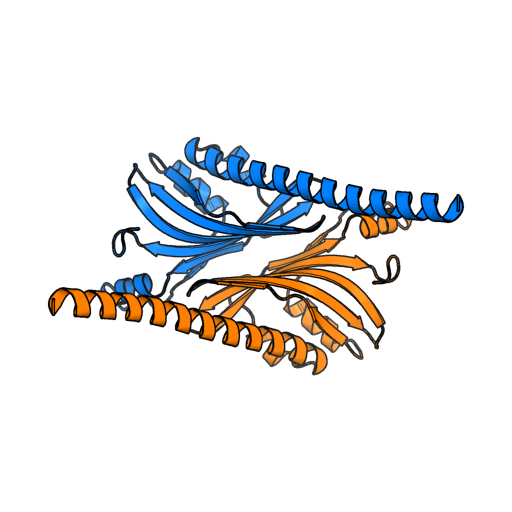268 1 96.38 100 SER A N 1
ATOM 806 C CA . SER A 1 100 ? 10.172 22.312 0.829 1 96.38 100 SER A CA 1
ATOM 807 C C . SER A 1 100 ? 11.109 21.188 1.238 1 96.38 100 SER A C 1
ATOM 809 O O . SER A 1 100 ? 12.172 21 0.634 1 96.38 100 SER A O 1
ATOM 811 N N . GLU A 1 101 ? 10.711 20.453 2.273 1 96.94 101 GLU A N 1
ATOM 812 C CA . GLU A 1 101 ? 11.461 19.297 2.754 1 96.94 101 GLU A CA 1
ATOM 813 C C . GLU A 1 101 ? 10.539 18.266 3.398 1 96.94 101 GLU A C 1
ATOM 815 O O . GLU A 1 101 ? 9.57 18.625 4.066 1 96.94 101 GLU A O 1
ATOM 820 N N . GLU A 1 102 ? 10.82 17.031 3.143 1 97 102 GLU A N 1
ATOM 821 C CA . GLU A 1 102 ? 10.172 15.938 3.857 1 97 102 GLU A CA 1
ATOM 822 C C . GLU A 1 102 ? 11.18 15.133 4.668 1 97 102 GLU A C 1
ATOM 824 O O . GLU A 1 102 ? 12.297 14.883 4.207 1 97 102 GLU A O 1
ATOM 829 N N . LYS A 1 103 ? 10.781 14.758 5.848 1 96.44 103 LYS A N 1
ATOM 830 C CA . LYS A 1 103 ? 11.617 13.945 6.723 1 96.44 103 LYS A CA 1
ATOM 831 C C . LYS A 1 103 ? 10.922 12.648 7.109 1 96.44 103 LYS A C 1
ATOM 833 O O . LYS A 1 103 ? 9.719 12.641 7.387 1 96.44 103 LYS A O 1
ATOM 838 N N . PHE A 1 104 ? 11.688 11.617 7.09 1 97.75 104 PHE A N 1
ATOM 839 C CA . PHE A 1 104 ? 11.172 10.297 7.426 1 97.75 104 PHE A CA 1
ATOM 840 C C . PHE A 1 104 ? 11.836 9.766 8.688 1 97.75 104 PHE A C 1
ATOM 842 O O . PHE A 1 104 ? 13.039 9.938 8.883 1 97.75 104 PHE A O 1
ATOM 849 N N . GLU A 1 105 ? 11.07 9.211 9.531 1 97.38 105 GLU A N 1
ATOM 850 C CA . GLU A 1 105 ? 11.555 8.555 10.75 1 97.38 105 GLU A CA 1
ATOM 851 C C . GLU A 1 105 ? 10.891 7.195 10.938 1 97.38 105 GLU A C 1
ATOM 853 O O . GLU A 1 105 ? 9.781 6.961 10.445 1 97.38 105 GLU A O 1
ATOM 858 N N . ASN A 1 106 ? 11.617 6.215 11.688 1 98 106 ASN A N 1
ATOM 859 C CA . ASN A 1 106 ? 11.07 4.91 12.047 1 98 106 ASN A CA 1
ATOM 860 C C . ASN A 1 106 ? 10.633 4.129 10.812 1 98 106 ASN A C 1
ATOM 862 O O . ASN A 1 106 ? 9.508 3.637 10.75 1 98 106 ASN A O 1
ATOM 866 N N . ILE A 1 107 ? 11.516 4.02 9.875 1 98.12 107 ILE A N 1
ATOM 867 C CA . ILE A 1 107 ? 11.234 3.363 8.602 1 98.12 107 ILE A CA 1
ATOM 868 C C . ILE A 1 107 ? 11.203 1.85 8.797 1 98.12 107 ILE A C 1
ATOM 870 O O . ILE A 1 107 ? 12.117 1.274 9.391 1 98.12 107 ILE A O 1
ATOM 874 N N . VAL A 1 108 ? 10.148 1.232 8.359 1 97.81 108 VAL A N 1
ATOM 875 C CA . VAL A 1 108 ? 10.016 -0.22 8.344 1 97.81 108 VAL A CA 1
ATOM 876 C C . VAL A 1 108 ? 9.789 -0.702 6.914 1 97.81 108 VAL A C 1
ATOM 878 O O . VAL A 1 108 ? 8.914 -0.197 6.215 1 97.81 108 VAL A O 1
ATOM 881 N N . ILE A 1 109 ? 10.617 -1.631 6.496 1 98 109 ILE A N 1
ATOM 882 C CA . ILE A 1 109 ? 10.516 -2.191 5.152 1 98 109 ILE A CA 1
ATOM 883 C C . ILE A 1 109 ? 10.219 -3.688 5.238 1 98 109 ILE A C 1
ATOM 885 O O . ILE A 1 109 ? 10.93 -4.426 5.93 1 98 109 ILE A O 1
ATOM 889 N N . GLN A 1 110 ? 9.133 -4.09 4.688 1 97.38 110 GLN A N 1
ATOM 890 C CA . GLN A 1 110 ? 8.828 -5.492 4.441 1 97.38 110 GLN A CA 1
ATOM 891 C C . GLN A 1 110 ? 8.82 -5.797 2.945 1 97.38 110 GLN A C 1
ATOM 893 O O . GLN A 1 110 ? 8.156 -5.109 2.17 1 97.38 110 GLN A O 1
ATOM 898 N N . ASN A 1 111 ? 9.641 -6.797 2.566 1 97.75 111 ASN A N 1
ATOM 899 C CA . ASN A 1 111 ? 9.695 -7.07 1.135 1 97.75 111 ASN A CA 1
ATOM 900 C C . ASN A 1 111 ? 10.039 -8.531 0.854 1 97.75 111 ASN A C 1
ATOM 902 O O . ASN A 1 111 ? 10.594 -9.219 1.712 1 97.75 111 ASN A O 1
ATOM 906 N N . ASP A 1 112 ? 9.562 -9 -0.227 1 97 112 ASP A N 1
ATOM 907 C CA . ASP A 1 112 ? 10.195 -10.133 -0.882 1 97 112 ASP A CA 1
ATOM 908 C C . ASP A 1 112 ? 10.984 -9.695 -2.109 1 97 112 ASP A C 1
ATOM 910 O O . ASP A 1 112 ? 11.492 -8.57 -2.154 1 97 112 ASP A O 1
ATOM 914 N N . ASP A 1 113 ? 11.164 -10.57 -3.033 1 96.81 113 ASP A N 1
ATOM 915 C CA . ASP A 1 113 ? 12.039 -10.211 -4.141 1 96.81 113 ASP A CA 1
ATOM 916 C C . ASP A 1 113 ? 11.281 -9.43 -5.211 1 96.81 113 ASP A C 1
ATOM 918 O O . ASP A 1 113 ? 11.891 -8.922 -6.16 1 96.81 113 ASP A O 1
ATOM 922 N N . ALA A 1 114 ? 9.938 -9.227 -5.082 1 98.19 114 ALA A N 1
ATOM 923 C CA . ALA A 1 114 ? 9.125 -8.68 -6.164 1 98.19 114 ALA A CA 1
ATOM 924 C C . ALA A 1 114 ? 8.383 -7.426 -5.707 1 98.19 114 ALA A C 1
ATOM 926 O O . ALA A 1 114 ? 8.102 -6.535 -6.512 1 98.19 114 ALA A O 1
ATOM 927 N N . ILE A 1 115 ? 7.988 -7.395 -4.43 1 98.75 115 ILE A N 1
ATOM 928 C CA . ILE A 1 115 ? 7.168 -6.289 -3.943 1 98.75 115 ILE A CA 1
ATOM 929 C C . ILE A 1 115 ? 7.668 -5.84 -2.574 1 98.75 115 ILE A C 1
ATOM 931 O O . ILE A 1 115 ? 8.398 -6.57 -1.9 1 98.75 115 ILE A O 1
ATOM 935 N N . ALA A 1 116 ? 7.266 -4.633 -2.164 1 98.88 116 ALA A N 1
ATOM 936 C CA . ALA A 1 116 ? 7.652 -4.113 -0.855 1 98.88 116 ALA A CA 1
ATOM 937 C C . ALA A 1 116 ? 6.566 -3.211 -0.28 1 98.88 116 ALA A C 1
ATOM 939 O O . ALA A 1 116 ? 5.852 -2.537 -1.026 1 98.88 116 ALA A O 1
ATOM 940 N N . SER A 1 117 ? 6.379 -3.254 0.962 1 98.81 117 SER A N 1
ATOM 941 C CA . SER A 1 117 ? 5.645 -2.297 1.784 1 98.81 117 SER A CA 1
ATOM 942 C C . SER A 1 117 ? 6.59 -1.481 2.66 1 98.81 117 SER A C 1
ATOM 944 O O . SER A 1 117 ? 7.406 -2.045 3.393 1 98.81 117 SER A O 1
ATOM 946 N N . VAL A 1 118 ? 6.539 -0.204 2.57 1 98.88 118 VAL A N 1
ATOM 947 C CA . VAL A 1 118 ? 7.371 0.695 3.363 1 98.88 118 VAL A CA 1
ATOM 948 C C . VAL A 1 118 ? 6.484 1.602 4.215 1 98.88 118 VAL A C 1
ATOM 950 O O . VAL A 1 118 ? 5.613 2.299 3.691 1 98.88 118 VAL A O 1
ATOM 953 N N . THR A 1 119 ? 6.68 1.616 5.535 1 98.81 119 THR A N 1
ATOM 954 C CA . THR A 1 119 ? 5.922 2.465 6.449 1 98.81 119 THR A CA 1
ATOM 955 C C . THR A 1 119 ? 6.859 3.359 7.254 1 98.81 119 THR A C 1
ATOM 957 O O . THR A 1 119 ? 7.965 2.945 7.617 1 98.81 119 THR A O 1
ATOM 960 N N . PHE A 1 120 ? 6.449 4.551 7.523 1 98.69 120 PHE A N 1
ATOM 961 C CA . PHE A 1 120 ? 7.281 5.461 8.297 1 98.69 120 PHE A CA 1
ATOM 962 C C . PHE A 1 120 ? 6.461 6.641 8.812 1 98.69 120 PHE A C 1
ATOM 964 O O . PHE A 1 120 ? 5.344 6.871 8.344 1 98.69 120 PHE A O 1
ATOM 971 N N . ASP A 1 121 ? 7.023 7.34 9.781 1 98.5 121 ASP A N 1
ATOM 972 C CA . ASP A 1 121 ? 6.555 8.672 10.156 1 98.5 121 ASP A CA 1
ATOM 973 C C . ASP A 1 121 ? 7.141 9.742 9.234 1 98.5 121 ASP A C 1
ATOM 975 O O . ASP A 1 121 ? 8.32 9.68 8.883 1 98.5 121 ASP A O 1
ATOM 979 N N . TYR A 1 122 ? 6.293 10.672 8.898 1 98.31 122 TYR A N 1
ATOM 980 C CA . TYR A 1 122 ? 6.82 11.75 8.078 1 98.31 122 TYR A CA 1
ATOM 981 C C . TYR A 1 122 ? 6.453 13.109 8.672 1 98.31 122 TYR A C 1
ATOM 983 O O . TYR A 1 122 ? 5.508 13.219 9.453 1 98.31 122 T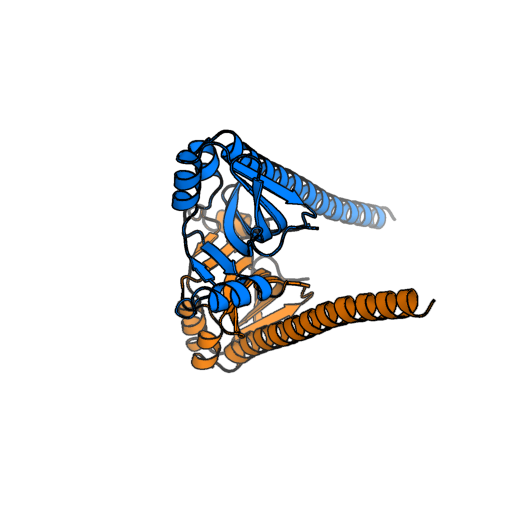YR A O 1
ATOM 991 N N . SER A 1 123 ? 7.242 14.086 8.32 1 97.94 123 SER A N 1
ATOM 992 C CA . SER A 1 123 ? 6.902 15.492 8.484 1 97.94 123 SER A CA 1
ATOM 993 C C . SER A 1 123 ? 7.219 16.281 7.219 1 97.94 123 SER A C 1
ATOM 995 O O . SER A 1 123 ? 8.258 16.078 6.59 1 97.94 123 SER A O 1
ATOM 997 N N . PHE A 1 124 ? 6.32 17.125 6.891 1 97.62 124 PHE A N 1
ATOM 998 C CA . PHE A 1 124 ? 6.492 17.984 5.727 1 97.62 124 PHE A CA 1
ATOM 999 C C . PHE A 1 124 ? 6.734 19.422 6.152 1 97.62 124 PHE A C 1
ATOM 1001 O O . PHE A 1 124 ? 6 19.969 6.98 1 97.62 124 PHE A O 1
ATOM 1008 N N . TRP A 1 125 ? 7.762 20.016 5.555 1 96.69 125 TRP A N 1
ATOM 1009 C CA . TRP A 1 125 ? 8.203 21.359 5.934 1 96.69 125 TRP A CA 1
ATOM 1010 C C . TRP A 1 125 ? 8.164 22.297 4.734 1 96.69 125 TRP A C 1
ATOM 1012 O O . TRP A 1 125 ? 8.594 21.938 3.637 1 96.69 125 TRP A O 1
ATOM 1022 N N . SER A 1 126 ? 7.609 23.422 4.906 1 94.12 126 SER A N 1
ATOM 1023 C CA . SER A 1 126 ? 7.625 24.531 3.959 1 94.12 126 SER A CA 1
ATOM 1024 C C . SER A 1 126 ? 8.188 25.797 4.602 1 94.12 126 SER A C 1
ATOM 1026 O O . SER A 1 126 ? 7.754 26.203 5.684 1 94.12 126 SER A O 1
ATOM 1028 N N . GLU A 1 127 ? 9.133 26.453 3.928 1 92.69 127 GLU A N 1
ATOM 1029 C CA . GLU A 1 127 ? 9.797 27.656 4.438 1 92.69 127 GLU A CA 1
ATOM 1030 C C . GLU A 1 127 ? 10.227 27.469 5.891 1 92.69 127 GLU A C 1
ATOM 1032 O O . GLU A 1 127 ? 9.938 28.312 6.738 1 92.69 127 GLU A O 1
ATOM 1037 N N . ASP A 1 128 ? 10.656 26.344 6.266 1 88.88 128 ASP A N 1
ATOM 1038 C CA . ASP A 1 128 ? 11.281 25.969 7.531 1 88.88 128 ASP A CA 1
ATOM 1039 C C . ASP A 1 128 ? 10.242 25.766 8.625 1 88.88 128 ASP A C 1
ATOM 1041 O O . ASP A 1 128 ? 10.57 25.781 9.812 1 88.88 128 ASP A O 1
ATOM 1045 N N . SER A 1 129 ? 9.031 25.734 8.203 1 94.12 129 SER A N 1
ATOM 1046 C CA . SER A 1 129 ? 7.961 25.391 9.141 1 94.12 129 SER A CA 1
ATOM 1047 C C . SER A 1 129 ? 7.281 24.094 8.758 1 94.12 129 SER A C 1
ATOM 1049 O O . SER A 1 129 ? 7.055 23.828 7.574 1 94.12 129 SER A O 1
ATOM 1051 N N . MET A 1 130 ? 6.977 23.406 9.82 1 96.56 130 MET A N 1
ATOM 1052 C CA . MET A 1 130 ? 6.242 22.172 9.578 1 96.56 130 MET A CA 1
ATOM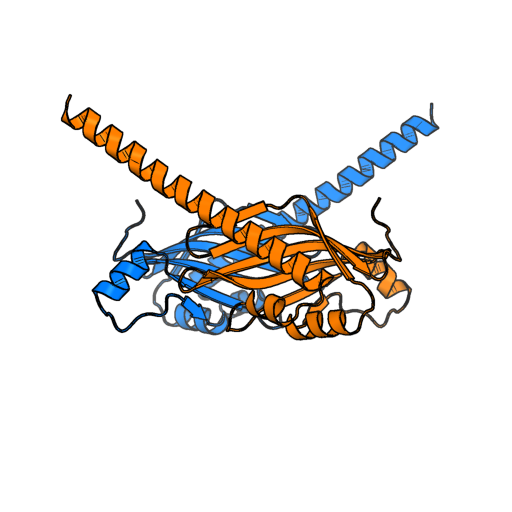 1053 C C . MET A 1 130 ? 4.777 22.469 9.258 1 96.56 130 MET A C 1
ATOM 1055 O O . MET A 1 130 ? 4.098 23.156 10.016 1 96.56 130 MET A O 1
ATOM 1059 N N . THR A 1 131 ? 4.305 21.938 8.172 1 96.31 131 THR A N 1
ATOM 1060 C CA . THR A 1 131 ? 2.928 22.188 7.766 1 96.31 131 THR A CA 1
ATOM 1061 C C . THR A 1 131 ? 2.018 21.047 8.203 1 96.31 131 THR A C 1
ATOM 1063 O O . THR A 1 131 ? 0.889 21.281 8.641 1 96.31 131 THR A O 1
ATOM 1066 N N . ASN A 1 132 ? 2.5 19.891 8.055 1 97.81 132 ASN A N 1
ATOM 1067 C CA . ASN A 1 132 ? 1.749 18.703 8.453 1 97.81 132 ASN A CA 1
ATOM 1068 C C . ASN A 1 132 ? 2.674 17.516 8.727 1 97.81 132 ASN A C 1
ATOM 1070 O O . ASN A 1 132 ? 3.846 17.547 8.344 1 97.81 132 ASN A O 1
ATOM 1074 N N . TRP A 1 133 ? 2.119 16.516 9.406 1 98.31 133 TRP A N 1
ATOM 1075 C CA . TRP A 1 133 ? 2.852 15.305 9.758 1 98.31 133 TRP A CA 1
ATOM 1076 C C . TRP A 1 133 ? 1.902 14.117 9.922 1 98.31 133 TRP A C 1
ATOM 1078 O O . TRP A 1 133 ? 0.681 14.289 9.898 1 98.31 133 TRP A O 1
ATOM 1088 N N . GLY A 1 134 ? 2.398 12.922 10.023 1 98.38 134 GLY A N 1
ATOM 1089 C CA . GLY A 1 134 ? 1.603 11.719 10.188 1 98.38 134 GLY A CA 1
ATOM 1090 C C . GLY A 1 134 ? 2.35 10.453 9.805 1 98.38 134 GLY A C 1
ATOM 1091 O O . GLY A 1 134 ? 3.559 10.352 10.016 1 98.38 134 GLY A O 1
ATOM 1092 N N . ASN A 1 135 ? 1.585 9.492 9.461 1 98.62 135 ASN A N 1
ATOM 1093 C CA . ASN A 1 135 ? 2.129 8.242 8.93 1 98.62 135 ASN A CA 1
ATOM 1094 C C . ASN A 1 135 ? 2.035 8.195 7.41 1 98.62 135 ASN A C 1
ATOM 1096 O O . ASN A 1 135 ? 1.091 8.727 6.824 1 98.62 135 ASN A O 1
ATOM 1100 N N . GLU A 1 136 ? 2.955 7.594 6.805 1 98.88 136 GLU A N 1
ATOM 1101 C CA . GLU A 1 136 ? 2.979 7.422 5.355 1 98.88 136 GLU A CA 1
ATOM 1102 C C . GLU A 1 136 ? 3.381 6 4.973 1 98.88 136 GLU A C 1
ATOM 1104 O O . GLU A 1 136 ? 4.309 5.434 5.559 1 98.88 136 GLU A O 1
ATOM 1109 N N . TYR A 1 137 ? 2.631 5.426 4.113 1 98.88 137 TYR A N 1
ATOM 1110 C CA . TYR A 1 137 ? 2.809 4.047 3.674 1 98.88 137 TYR A CA 1
ATOM 1111 C C . TYR A 1 137 ? 2.961 3.971 2.158 1 98.88 137 TYR A C 1
ATOM 1113 O O . TYR A 1 137 ? 2.107 4.465 1.418 1 98.88 137 TYR A O 1
ATOM 1121 N N . TRP A 1 138 ? 4.102 3.352 1.691 1 98.94 138 TRP A N 1
ATOM 1122 C CA . TRP A 1 138 ? 4.355 3.154 0.267 1 98.94 138 TRP A CA 1
ATOM 1123 C C . TRP A 1 138 ? 4.258 1.678 -0.102 1 98.94 138 TRP A C 1
ATOM 1125 O O . TRP A 1 138 ? 4.562 0.806 0.716 1 98.94 138 TRP A O 1
ATOM 1135 N N . GLN A 1 139 ? 3.781 1.478 -1.271 1 98.94 139 GLN A N 1
ATOM 1136 C CA . GLN A 1 139 ? 3.961 0.189 -1.932 1 98.94 139 GLN A CA 1
ATOM 1137 C C . GLN A 1 139 ? 4.914 0.306 -3.119 1 98.94 139 GLN A C 1
ATOM 1139 O O . GLN A 1 139 ? 4.828 1.26 -3.896 1 98.94 139 GLN A O 1
ATOM 1144 N N . LEU A 1 140 ? 5.828 -0.658 -3.238 1 98.94 140 LEU A N 1
ATOM 1145 C CA . LEU A 1 140 ? 6.809 -0.673 -4.316 1 98.94 140 LEU A CA 1
ATOM 1146 C C . LEU A 1 140 ? 6.738 -1.979 -5.102 1 98.94 140 LEU A C 1
ATOM 1148 O O . LEU A 1 140 ? 6.445 -3.035 -4.531 1 98.94 140 LEU A O 1
ATOM 1152 N N . VAL A 1 141 ? 7 -1.889 -6.344 1 98.81 141 VAL A N 1
ATOM 1153 C CA . VAL A 1 141 ? 7.148 -3.043 -7.223 1 98.81 141 VAL A CA 1
ATOM 1154 C C . VAL A 1 141 ? 8.57 -3.1 -7.77 1 98.81 141 VAL A C 1
ATOM 1156 O O . VAL A 1 141 ? 9.188 -2.061 -8.016 1 98.81 141 VAL A O 1
ATOM 1159 N N . LYS A 1 142 ? 9.078 -4.289 -7.91 1 97.88 142 LYS A N 1
ATOM 1160 C CA . LYS A 1 142 ? 10.352 -4.469 -8.602 1 97.88 142 LYS A CA 1
ATOM 1161 C C . LYS A 1 142 ? 10.133 -4.879 -10.055 1 97.88 142 LYS A C 1
ATOM 1163 O O . LYS A 1 142 ? 9.727 -6.012 -10.336 1 97.88 142 LYS A O 1
ATOM 1168 N N . ILE A 1 143 ? 10.352 -3.979 -10.969 1 94.94 143 ILE A N 1
ATOM 1169 C CA . ILE A 1 143 ? 10.125 -4.176 -12.398 1 94.94 143 ILE A CA 1
ATOM 1170 C C . ILE A 1 143 ? 11.438 -4.035 -13.148 1 94.94 143 ILE A C 1
ATOM 1172 O O . ILE A 1 143 ? 12.109 -3.004 -13.055 1 94.94 143 ILE A O 1
ATOM 1176 N N . ASN A 1 144 ? 11.781 -5.09 -13.914 1 88.25 144 ASN A N 1
ATOM 1177 C CA . ASN A 1 144 ? 13.047 -5.109 -14.648 1 88.25 144 ASN A CA 1
ATOM 1178 C C . ASN A 1 144 ? 14.219 -4.77 -13.742 1 88.25 144 ASN A C 1
ATOM 1180 O O . ASN A 1 144 ? 15.062 -3.934 -14.086 1 88.25 144 ASN A O 1
ATOM 1184 N N . GLY A 1 145 ? 14.148 -5.25 -12.523 1 92.94 145 GLY A N 1
ATOM 1185 C CA . GLY A 1 145 ? 15.258 -5.152 -11.594 1 92.94 145 GLY A CA 1
ATOM 1186 C C . GLY A 1 145 ? 15.289 -3.834 -10.836 1 92.94 145 GLY A C 1
ATOM 1187 O O . GLY A 1 145 ? 16.188 -3.598 -10.031 1 92.94 145 GLY A O 1
ATOM 1188 N N . GLN A 1 146 ? 14.289 -2.988 -11.078 1 96.56 146 GLN A N 1
ATOM 1189 C CA . GLN A 1 146 ? 14.273 -1.685 -10.422 1 96.56 146 GLN A CA 1
ATOM 1190 C C . GLN A 1 146 ? 13.031 -1.521 -9.555 1 96.56 146 GLN A C 1
ATOM 1192 O O . GLN A 1 146 ? 11.93 -1.862 -9.969 1 96.56 146 GLN A O 1
ATOM 1197 N N . TRP A 1 147 ? 13.273 -0.975 -8.375 1 98.69 147 TRP A N 1
ATOM 1198 C CA . TRP A 1 147 ? 12.156 -0.654 -7.492 1 98.69 147 TRP A CA 1
ATOM 1199 C C . TRP A 1 147 ? 11.477 0.641 -7.926 1 98.69 147 TRP A C 1
ATOM 1201 O O . TRP A 1 147 ? 12.148 1.641 -8.195 1 98.69 147 TRP A O 1
ATOM 1211 N N . LYS A 1 148 ? 10.172 0.607 -8.023 1 98.81 148 LYS A N 1
ATOM 1212 C CA . LYS A 1 148 ? 9.344 1.766 -8.344 1 98.81 148 LYS A CA 1
ATOM 1213 C C . LYS A 1 148 ? 8.195 1.919 -7.355 1 98.81 148 LYS A C 1
ATOM 1215 O O . LYS A 1 148 ? 7.633 0.925 -6.887 1 98.81 148 LYS A O 1
ATOM 1220 N N . ILE A 1 149 ? 7.82 3.105 -7.051 1 98.94 149 ILE A N 1
ATOM 1221 C CA . ILE A 1 149 ? 6.703 3.381 -6.152 1 98.94 149 ILE A CA 1
ATOM 1222 C C . ILE A 1 149 ? 5.383 3.223 -6.902 1 98.94 149 ILE A C 1
ATOM 1224 O O . ILE A 1 149 ? 5.172 3.857 -7.938 1 98.94 149 ILE A O 1
ATOM 1228 N N . SER A 1 150 ? 4.492 2.428 -6.332 1 98.81 150 SER A N 1
ATOM 1229 C CA . SER A 1 150 ? 3.225 2.197 -7.016 1 98.81 150 SER A CA 1
ATOM 1230 C C . SER A 1 150 ? 2.057 2.771 -6.223 1 98.81 150 SER A C 1
ATOM 1232 O O . SER A 1 150 ? 0.946 2.896 -6.742 1 98.81 150 SER A O 1
ATOM 1234 N N . SER A 1 151 ? 2.256 3.125 -5.008 1 98.81 151 SER A N 1
ATOM 1235 C CA . SER A 1 151 ? 1.204 3.723 -4.191 1 98.81 151 SER A CA 1
ATOM 1236 C C . SER A 1 151 ? 1.792 4.516 -3.027 1 98.81 151 SER A C 1
ATOM 1238 O O . SER A 1 151 ? 2.734 4.062 -2.375 1 98.81 151 SER A O 1
ATOM 1240 N N . VAL A 1 152 ? 1.284 5.672 -2.789 1 98.94 152 VAL A N 1
ATOM 1241 C CA . VAL A 1 152 ? 1.604 6.504 -1.636 1 98.94 152 VAL A CA 1
ATOM 1242 C C . VAL A 1 152 ? 0.328 6.824 -0.858 1 98.94 152 VAL A C 1
ATOM 1244 O O . VAL A 1 152 ? -0.598 7.434 -1.396 1 98.94 152 VAL A O 1
ATOM 1247 N N . LEU A 1 153 ? 0.207 6.371 0.333 1 98.94 153 LEU A N 1
ATOM 1248 C CA . LEU A 1 153 ? -0.881 6.617 1.273 1 98.94 153 LEU A CA 1
ATOM 1249 C C . LEU A 1 153 ? -0.365 7.301 2.533 1 98.94 153 LEU A C 1
ATOM 1251 O O . LEU A 1 153 ? 0.626 6.867 3.121 1 98.94 153 LEU A O 1
ATOM 1255 N N . PHE A 1 154 ? -0.996 8.375 2.914 1 98.88 154 PHE A N 1
ATOM 1256 C CA . PHE A 1 154 ? -0.48 9.047 4.098 1 98.88 154 PHE A CA 1
ATOM 1257 C C . PHE A 1 154 ? -1.61 9.711 4.883 1 98.88 154 PHE A C 1
ATOM 1259 O O . PHE A 1 154 ? -2.607 10.141 4.297 1 98.88 154 PHE A O 1
ATOM 1266 N N . SER A 1 155 ? -1.49 9.727 6.164 1 98.75 155 SER A N 1
ATOM 1267 C CA . SER A 1 155 ? -2.395 10.469 7.039 1 98.75 155 SER A CA 1
ATOM 1268 C C . SER A 1 155 ? -1.868 11.867 7.324 1 98.75 155 SER A C 1
ATOM 1270 O O . SER A 1 155 ? -0.668 12.125 7.203 1 98.75 155 SER A O 1
ATOM 1272 N N . ILE A 1 156 ? -2.76 12.758 7.668 1 98.31 156 ILE A N 1
ATOM 1273 C CA . ILE A 1 156 ? -2.369 14.156 7.801 1 98.31 156 ILE A CA 1
ATOM 1274 C C . ILE A 1 156 ? -2.832 14.695 9.156 1 98.31 156 ILE A C 1
ATOM 1276 O O . ILE A 1 156 ? -4.031 14.758 9.43 1 98.31 156 ILE A O 1
ATOM 1280 N N . GLU A 1 157 ? -1.916 15.016 9.953 1 98.25 157 GLU A N 1
ATOM 1281 C CA . GLU A 1 157 ? -2.135 15.922 11.078 1 98.25 157 GLU A CA 1
ATOM 1282 C C . GLU A 1 157 ? -1.696 17.344 10.734 1 98.25 157 GLU A C 1
ATOM 1284 O O . GLU A 1 157 ? -0.555 17.562 10.32 1 98.25 157 GLU A O 1
ATOM 1289 N N . ILE A 1 158 ? -2.602 18.266 10.867 1 97.44 158 ILE A N 1
ATOM 1290 C CA . ILE A 1 158 ? -2.338 19.656 10.469 1 97.44 158 ILE A CA 1
ATOM 1291 C C . ILE A 1 158 ? -1.61 20.375 11.602 1 97.44 158 ILE A C 1
ATOM 1293 O O . ILE A 1 158 ? -2.162 20.562 12.688 1 97.44 158 ILE A O 1
ATOM 1297 N N . SER A 1 159 ? -0.432 20.891 11.328 1 97 159 SER A N 1
ATOM 1298 C CA . SER A 1 159 ? 0.462 21.438 12.344 1 97 159 SER A CA 1
ATOM 1299 C C . SER A 1 159 ? -0.12 22.703 12.969 1 97 159 SER A C 1
ATOM 1301 O O . SER A 1 159 ? 0.129 22.984 14.141 1 97 159 SER A O 1
ATOM 1303 N N . LYS A 1 160 ? -0.833 23.484 12.164 1 94.31 160 LYS A N 1
ATOM 1304 C CA . LYS A 1 160 ? -1.461 24.703 12.656 1 94.31 160 LYS A CA 1
ATOM 1305 C C . LYS A 1 160 ? -2.34 24.406 13.875 1 94.31 160 LYS A C 1
ATOM 1307 O O . LYS A 1 160 ? -2.424 25.219 14.797 1 94.31 160 LYS A O 1
ATOM 1312 N N . TYR A 1 161 ? -2.979 23.25 13.859 1 93.88 161 TYR A N 1
ATOM 1313 C CA . TYR A 1 161 ? -3.877 22.891 14.945 1 93.88 161 TYR A CA 1
ATOM 1314 C C . TYR A 1 161 ? -3.156 22.047 15.992 1 93.88 161 TYR A C 1
ATOM 1316 O O . TYR A 1 161 ? -3.447 22.156 17.188 1 93.88 161 TYR A O 1
ATOM 1324 N N . TYR A 1 162 ? -2.268 21.203 15.508 1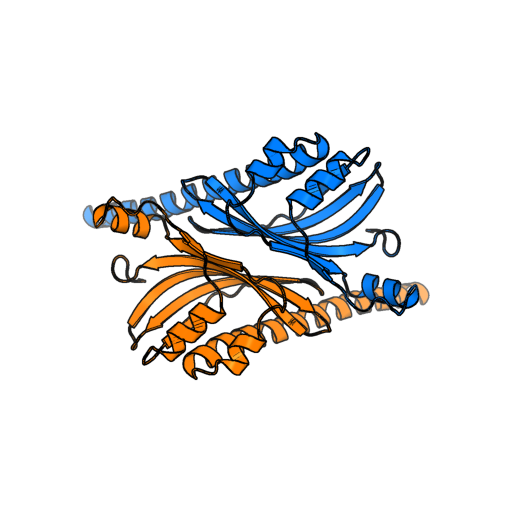 91.5 162 TYR A N 1
ATOM 1325 C CA . TYR A 1 162 ? -1.584 20.25 16.391 1 91.5 162 TYR A CA 1
ATOM 1326 C C . TYR A 1 162 ? -0.1 20.172 16.062 1 91.5 162 TYR A C 1
ATOM 1328 O O . TYR A 1 162 ? 0.323 19.297 15.297 1 91.5 162 TYR A O 1
ATOM 1336 N N . PRO A 1 163 ? 0.657 21.047 16.781 1 83.88 163 PRO A N 1
ATOM 1337 C CA . PRO A 1 163 ? 2.102 20.969 16.547 1 83.88 163 PRO A CA 1
ATOM 1338 C C . PRO A 1 163 ? 2.715 19.672 17.078 1 83.88 163 PRO A C 1
ATOM 1340 O O . PRO A 1 163 ? 2.262 19.141 18.094 1 83.88 163 PRO A O 1
ATOM 1343 N N . LYS A 1 164 ? 3.576 19.156 16.266 1 79.94 164 LYS A N 1
ATOM 1344 C CA . LYS A 1 164 ? 4.238 17.922 16.703 1 79.94 164 LYS A CA 1
ATOM 1345 C C . LYS A 1 164 ? 5.074 18.172 17.969 1 79.94 164 LYS A C 1
ATOM 1347 O O . LYS A 1 164 ? 5.762 19.188 18.062 1 79.94 164 LYS A O 1
ATOM 1352 N N . SER A 1 165 ? 4.738 17.516 19.094 1 65.75 165 SER A N 1
ATOM 1353 C CA . SER A 1 165 ? 5.43 17.719 20.359 1 65.75 165 SER A CA 1
ATOM 1354 C C . SER A 1 165 ? 6.863 17.203 20.297 1 65.75 165 SER A C 1
ATOM 1356 O O . SER A 1 165 ? 7.16 16.266 19.547 1 65.75 165 SER A O 1
ATOM 1358 N N . MET B 1 1 ? 1.002 17.5 46.062 1 58.34 1 MET B N 1
ATOM 1359 C CA . MET B 1 1 ? 0.91 16.062 45.812 1 58.34 1 MET B CA 1
ATOM 1360 C C . MET B 1 1 ? -0.357 15.727 45.031 1 58.34 1 MET B C 1
ATOM 1362 O O . MET B 1 1 ? -0.35 14.828 44.188 1 58.34 1 MET B O 1
ATOM 1366 N N . LYS B 1 2 ? -1.458 16.484 45.312 1 76.06 2 LYS B N 1
ATOM 1367 C CA . LYS B 1 2 ? -2.738 16.234 44.656 1 76.06 2 LYS B CA 1
ATOM 1368 C C . LYS B 1 2 ? -2.68 16.609 43.188 1 76.06 2 LYS B C 1
ATOM 1370 O O . LYS B 1 2 ? -3.211 15.891 42.312 1 76.06 2 LYS B O 1
ATOM 1375 N N . THR B 1 3 ? -1.896 17.578 42.844 1 76.75 3 THR B N 1
ATOM 1376 C CA . THR B 1 3 ? -1.782 18.031 41.469 1 76.75 3 THR B CA 1
ATOM 1377 C C . THR B 1 3 ? -0.964 17.047 40.625 1 76.75 3 THR B C 1
ATOM 1379 O O . THR B 1 3 ? -1.302 16.75 39.5 1 76.75 3 THR B O 1
ATOM 1382 N N . ALA B 1 4 ? 0.042 16.516 41.312 1 77.94 4 ALA B N 1
ATOM 1383 C CA . ALA B 1 4 ? 0.915 15.578 40.625 1 77.94 4 ALA B CA 1
ATOM 1384 C C . ALA B 1 4 ? 0.176 14.281 40.281 1 77.94 4 ALA B C 1
ATOM 1386 O O . ALA B 1 4 ? 0.328 13.719 39.219 1 77.94 4 ALA B O 1
ATOM 1387 N N . ILE B 1 5 ? -0.623 13.805 41.219 1 75.38 5 ILE B N 1
ATOM 1388 C CA . ILE B 1 5 ? -1.377 12.57 41.062 1 75.38 5 ILE B CA 1
ATOM 1389 C C . ILE B 1 5 ? -2.4 12.742 39.938 1 75.38 5 ILE B C 1
ATOM 1391 O O . ILE B 1 5 ? -2.592 11.844 39.094 1 75.38 5 ILE B O 1
ATOM 1395 N N . THR B 1 6 ? -2.98 13.93 39.844 1 76.81 6 THR B N 1
ATOM 1396 C CA . THR B 1 6 ? -3.986 14.195 38.812 1 76.81 6 THR B CA 1
ATOM 1397 C C . THR B 1 6 ? -3.352 14.227 37.438 1 76.81 6 THR B C 1
ATOM 1399 O O . THR B 1 6 ? -3.918 13.703 36.469 1 76.81 6 THR B O 1
ATOM 1402 N N . ILE B 1 7 ? -2.191 14.75 37.375 1 75.75 7 ILE B N 1
ATOM 1403 C CA . ILE B 1 7 ? -1.487 14.828 36.094 1 75.75 7 ILE B CA 1
ATOM 1404 C C . ILE B 1 7 ? -1.074 13.422 35.656 1 75.75 7 ILE B C 1
ATOM 1406 O O . ILE B 1 7 ? -1.199 13.078 34.469 1 75.75 7 ILE B O 1
ATOM 1410 N N . LEU B 1 8 ? -0.629 12.664 36.594 1 73.25 8 LEU B N 1
ATOM 1411 C CA . LEU B 1 8 ? -0.23 11.297 36.281 1 73.25 8 LEU B CA 1
ATOM 1412 C C . LEU B 1 8 ? -1.425 10.477 35.812 1 73.25 8 LEU B C 1
ATOM 1414 O O . LEU B 1 8 ? -1.307 9.688 34.875 1 73.25 8 LEU B O 1
ATOM 1418 N N . LEU B 1 9 ? -2.545 10.703 36.438 1 70 9 LEU B N 1
ATOM 1419 C CA . LEU B 1 9 ? -3.752 9.969 36.062 1 70 9 LEU B CA 1
ATOM 1420 C C . LEU B 1 9 ? -4.234 10.383 34.688 1 70 9 LEU B C 1
ATOM 1422 O O . LEU B 1 9 ? -4.711 9.547 33.906 1 70 9 LEU B O 1
ATOM 1426 N N . LEU B 1 10 ? -4.09 11.641 34.344 1 68.25 10 LEU B N 1
ATOM 1427 C CA . LEU B 1 10 ? -4.484 12.133 33.031 1 68.25 10 LEU B CA 1
ATOM 1428 C C . LEU B 1 10 ? -3.574 11.57 31.953 1 68.25 10 LEU B C 1
ATOM 1430 O O . LEU B 1 10 ? -4.039 11.219 30.859 1 68.25 10 LEU B O 1
ATOM 1434 N N . PHE B 1 11 ? -2.291 11.492 32.25 1 66.56 11 PHE B N 1
ATOM 1435 C CA . PHE B 1 11 ? -1.347 10.938 31.281 1 66.56 11 PHE B CA 1
ATOM 1436 C C . PHE B 1 11 ? -1.618 9.461 31.031 1 66.56 11 PHE B C 1
ATOM 1438 O O . PHE B 1 11 ? -1.54 8.992 29.906 1 66.56 11 PHE B O 1
ATOM 1445 N N . VAL B 1 12 ? -1.924 8.75 32.031 1 65.12 12 VAL B N 1
ATOM 1446 C CA . VAL B 1 12 ? -2.215 7.324 31.906 1 65.12 12 VAL B CA 1
ATOM 1447 C C . VAL B 1 12 ? -3.521 7.117 31.141 1 65.12 12 VAL B C 1
ATOM 1449 O O . VAL B 1 12 ? -3.635 6.199 30.328 1 65.12 12 VAL B O 1
ATOM 1452 N N . SER B 1 13 ? -4.441 8.047 31.328 1 62.78 13 SER B N 1
ATOM 1453 C CA . SER B 1 13 ? -5.73 7.93 30.656 1 62.78 13 SER B CA 1
ATOM 1454 C C . SER B 1 13 ? -5.598 8.188 29.156 1 62.78 13 SER B C 1
ATOM 1456 O O . SER B 1 13 ? -6.227 7.5 28.344 1 62.78 13 SER B O 1
ATOM 1458 N N . LEU B 1 14 ? -4.801 9.125 28.703 1 60.59 14 LEU B N 1
ATOM 1459 C CA . LEU B 1 14 ? -4.617 9.43 27.297 1 60.59 14 LEU B CA 1
ATOM 1460 C C . LEU B 1 14 ? -3.949 8.273 26.562 1 60.59 14 LEU B C 1
ATOM 1462 O O . LEU B 1 14 ? -4.332 7.93 25.438 1 60.59 14 LEU B O 1
ATOM 1466 N N . ASN B 1 15 ? -2.92 7.734 27.188 1 63.34 15 ASN B N 1
ATOM 1467 C CA . ASN B 1 15 ? -2.254 6.582 26.594 1 63.34 15 ASN B CA 1
ATOM 1468 C C . ASN B 1 15 ? -3.193 5.383 26.5 1 63.34 15 ASN B C 1
ATOM 1470 O O . ASN B 1 15 ? -3.115 4.605 25.547 1 63.34 15 ASN B O 1
ATOM 1474 N N . PHE B 1 16 ? -4.109 5.348 27.406 1 61.38 16 PHE B N 1
ATOM 1475 C CA . PHE B 1 16 ? -5.07 4.25 27.406 1 61.38 16 PHE B CA 1
ATOM 1476 C C . PHE B 1 16 ? -6.082 4.402 26.281 1 61.38 16 PHE B C 1
ATOM 1478 O O . PHE B 1 16 ? -6.449 3.424 25.641 1 61.38 16 PHE B O 1
ATOM 1485 N N . ILE B 1 17 ? -6.52 5.57 25.922 1 62.69 17 ILE B N 1
ATOM 1486 C CA . ILE B 1 17 ? -7.5 5.828 24.875 1 62.69 17 ILE B CA 1
ATOM 1487 C C . ILE B 1 17 ? -6.879 5.539 23.5 1 62.69 17 ILE B C 1
ATOM 1489 O O . ILE B 1 17 ? -7.504 4.902 22.656 1 62.69 17 ILE B O 1
ATOM 1493 N N . SER B 1 18 ? -5.684 5.965 23.312 1 67.88 18 SER B N 1
ATOM 1494 C CA . SER B 1 18 ? -4.996 5.711 22.047 1 67.88 18 SER B CA 1
ATOM 1495 C C . SER B 1 18 ? -4.789 4.215 21.828 1 67.88 18 SER B C 1
ATOM 1497 O O . SER B 1 18 ? -4.969 3.721 20.719 1 67.88 18 SER B O 1
ATOM 1499 N N . ALA B 1 19 ? -4.496 3.518 22.859 1 70.88 19 ALA B N 1
ATOM 1500 C CA . ALA B 1 19 ? -4.289 2.076 22.781 1 70.88 19 ALA B CA 1
ATOM 1501 C C . ALA B 1 19 ? -5.598 1.347 22.484 1 70.88 19 ALA B C 1
ATOM 1503 O O . ALA B 1 19 ? -5.625 0.396 21.703 1 70.88 19 ALA B O 1
ATOM 1504 N N . GLN B 1 20 ? -6.656 1.818 23.078 1 72.94 20 GLN B N 1
ATOM 1505 C CA . GLN B 1 20 ? -7.965 1.206 22.859 1 72.94 20 GLN B CA 1
ATOM 1506 C C . GLN B 1 20 ? -8.445 1.431 21.438 1 72.94 20 GLN B C 1
ATOM 1508 O O . GLN B 1 20 ? -9.023 0.531 20.828 1 72.94 20 GLN B O 1
ATOM 1513 N N . GLN B 1 21 ? -8.25 2.576 20.906 1 79.88 21 GLN B N 1
ATOM 1514 C CA . GLN B 1 21 ? -8.648 2.877 19.547 1 79.88 21 GLN B CA 1
ATOM 1515 C C . GLN B 1 21 ? -7.875 2.02 18.547 1 79.88 21 GLN B C 1
ATOM 1517 O O . GLN B 1 21 ? -8.445 1.521 17.578 1 79.88 21 GLN B O 1
ATOM 1522 N N . THR B 1 22 ? -6.641 1.91 18.828 1 81.44 22 THR B N 1
ATOM 1523 C CA . THR B 1 22 ? -5.812 1.082 17.953 1 81.44 22 THR B CA 1
ATOM 1524 C C . THR B 1 22 ? -6.297 -0.365 17.969 1 81.44 22 THR B C 1
ATOM 1526 O O . THR B 1 22 ? -6.348 -1.017 16.922 1 81.44 22 THR B O 1
ATOM 1529 N N . SER B 1 23 ? -6.699 -0.814 19.109 1 85.94 23 SER B N 1
ATOM 1530 C CA . SER B 1 23 ? -7.207 -2.178 19.219 1 85.94 23 SER B CA 1
ATOM 1531 C C . SER B 1 23 ? -8.508 -2.344 18.438 1 85.94 23 SER B C 1
ATOM 1533 O O . SER B 1 23 ? -8.703 -3.346 17.75 1 85.94 23 SER B O 1
ATOM 1535 N N . LYS B 1 24 ? -9.383 -1.395 18.562 1 93.62 24 LYS B N 1
ATOM 1536 C CA . LYS B 1 24 ? -10.648 -1.446 17.828 1 93.62 24 LYS B CA 1
ATOM 1537 C C . LYS B 1 24 ? -10.414 -1.42 16.328 1 93.62 24 LYS B C 1
ATOM 1539 O O . LYS B 1 24 ? -11.039 -2.174 15.578 1 93.62 24 LYS B O 1
ATOM 1544 N N . ASP B 1 25 ? -9.57 -0.551 15.867 1 96.31 25 ASP B N 1
ATOM 1545 C CA . ASP B 1 25 ? -9.227 -0.465 14.453 1 96.31 25 ASP B CA 1
ATOM 1546 C C . ASP B 1 25 ? -8.703 -1.803 13.93 1 96.31 25 ASP B C 1
ATOM 1548 O O . ASP B 1 25 ? -9.109 -2.256 12.859 1 96.31 25 ASP B O 1
ATOM 1552 N N . LYS B 1 26 ? -7.801 -2.445 14.664 1 96.56 26 LYS B N 1
ATOM 1553 C CA . LYS B 1 26 ? -7.242 -3.725 14.234 1 96.56 26 LYS B CA 1
ATOM 1554 C C . LYS B 1 26 ? -8.32 -4.797 14.156 1 96.56 26 LYS B C 1
ATOM 1556 O O . LYS B 1 26 ? -8.312 -5.629 13.25 1 96.56 26 LYS B O 1
ATOM 1561 N N . GLU B 1 27 ? -9.227 -4.801 15.094 1 97.19 27 GLU B N 1
ATOM 1562 C CA . GLU B 1 27 ? -10.344 -5.738 15.039 1 97.19 27 GLU B CA 1
ATOM 1563 C C . GLU B 1 27 ? -11.203 -5.516 13.797 1 97.19 27 GLU B C 1
ATOM 1565 O O . GLU B 1 27 ? -11.586 -6.469 13.125 1 97.19 27 GLU B O 1
ATOM 1570 N N . GLU B 1 28 ? -11.516 -4.266 13.523 1 98.19 28 GLU B N 1
ATOM 1571 C CA . GLU B 1 28 ? -12.305 -3.924 12.336 1 98.19 28 GLU B CA 1
ATOM 1572 C C . GLU B 1 28 ? -11.594 -4.359 11.062 1 98.19 28 GLU B C 1
ATOM 1574 O O . GLU B 1 28 ? -12.227 -4.848 10.125 1 98.19 28 GLU B O 1
ATOM 1579 N N . ILE B 1 29 ? -10.312 -4.191 10.984 1 98.56 29 ILE B N 1
ATOM 1580 C CA . ILE B 1 29 ? -9.531 -4.57 9.812 1 98.56 29 ILE B CA 1
ATOM 1581 C C . ILE B 1 29 ? -9.508 -6.09 9.68 1 98.56 29 ILE B C 1
ATOM 1583 O O . ILE B 1 29 ? -9.625 -6.621 8.57 1 98.56 29 ILE B O 1
ATOM 1587 N N . HIS B 1 30 ? -9.43 -6.812 10.82 1 98 30 HIS B N 1
ATOM 1588 C CA . HIS B 1 30 ? -9.516 -8.266 10.766 1 98 30 HIS B CA 1
ATOM 1589 C C . HIS B 1 30 ? -10.867 -8.719 10.219 1 98 30 HIS B C 1
ATOM 1591 O O . HIS B 1 30 ? -10.938 -9.68 9.453 1 98 30 HIS B O 1
ATOM 1597 N N . GLN B 1 31 ? -11.875 -8.023 10.656 1 98.12 31 GLN B N 1
ATOM 1598 C CA . GLN B 1 31 ? -13.203 -8.336 10.133 1 98.12 31 GLN B CA 1
ATOM 1599 C C . GLN B 1 31 ? -13.266 -8.102 8.625 1 98.12 31 GLN B C 1
ATOM 1601 O O . GLN B 1 31 ? -13.906 -8.867 7.898 1 98.12 31 GLN B O 1
ATOM 1606 N N . LEU B 1 32 ? -12.688 -7.035 8.172 1 98.69 32 LEU B N 1
ATOM 1607 C CA . LEU B 1 32 ? -12.609 -6.742 6.746 1 98.69 32 LEU B CA 1
ATOM 1608 C C . LEU B 1 32 ? -11.906 -7.863 5.996 1 98.69 32 LEU B C 1
ATOM 1610 O O . LEU B 1 32 ? -12.383 -8.32 4.953 1 98.69 32 LEU B O 1
ATOM 1614 N N . LEU B 1 33 ? -10.781 -8.344 6.539 1 98.5 33 LEU B N 1
ATOM 1615 C CA . LEU B 1 33 ? -10.047 -9.461 5.945 1 98.5 33 LEU B CA 1
ATOM 1616 C C . LEU B 1 33 ? -10.922 -10.711 5.867 1 98.5 33 LEU B C 1
ATOM 1618 O O . LEU B 1 33 ? -10.969 -11.375 4.832 1 98.5 33 LEU B O 1
ATOM 1622 N N . ASN B 1 34 ? -11.594 -10.984 6.941 1 98.12 34 ASN B N 1
ATOM 1623 C CA . ASN B 1 34 ? -12.484 -12.141 6.977 1 98.12 34 ASN B CA 1
ATOM 1624 C C . ASN B 1 34 ? -13.602 -12.023 5.945 1 98.12 34 ASN B C 1
ATOM 1626 O O . ASN B 1 34 ? -13.938 -13 5.277 1 98.12 34 ASN B O 1
ATOM 1630 N N . SER B 1 35 ? -14.188 -10.852 5.859 1 98.62 35 SER B N 1
ATOM 1631 C CA . SER B 1 35 ? -15.234 -10.609 4.879 1 98.62 35 SER B CA 1
ATOM 1632 C C . SER B 1 35 ? -14.734 -10.836 3.457 1 98.62 35 SER B C 1
ATOM 1634 O O . SER B 1 35 ? -15.445 -11.383 2.613 1 98.62 35 SER B O 1
ATOM 1636 N N . PHE B 1 36 ? -13.547 -10.375 3.186 1 98.69 36 PHE B N 1
ATOM 1637 C CA . PHE B 1 36 ? -12.914 -10.586 1.89 1 98.69 36 PHE B CA 1
ATOM 1638 C C . PHE B 1 36 ? -12.805 -12.078 1.58 1 98.69 36 PHE B C 1
ATOM 1640 O O . PHE B 1 36 ? -13.289 -12.539 0.545 1 98.69 36 PHE B O 1
ATOM 1647 N N . MET B 1 37 ? -12.219 -12.844 2.504 1 98 37 MET B N 1
ATOM 1648 C CA . MET B 1 37 ? -12.023 -14.273 2.309 1 98 37 MET B CA 1
ATOM 1649 C C . MET B 1 37 ? -13.359 -14.992 2.135 1 98 37 MET B C 1
ATOM 1651 O O . MET B 1 37 ? -13.523 -15.797 1.217 1 98 37 MET B O 1
ATOM 1655 N N . GLN B 1 38 ? -14.312 -14.641 2.947 1 98 38 GLN B N 1
ATOM 1656 C CA . GLN B 1 38 ? -15.609 -15.305 2.918 1 98 38 GLN B CA 1
ATOM 1657 C C . GLN B 1 38 ? -16.375 -14.953 1.646 1 98 38 GLN B C 1
ATOM 1659 O O . GLN B 1 38 ? -17.094 -15.797 1.1 1 98 38 GLN B O 1
ATOM 1664 N N . SER B 1 39 ? -16.234 -13.734 1.199 1 98.44 39 SER B N 1
ATOM 1665 C CA . SER B 1 39 ? -16.984 -13.328 0.011 1 98.44 39 SER B CA 1
ATOM 1666 C C . SER B 1 39 ? -16.5 -14.07 -1.228 1 98.44 39 SER B C 1
ATOM 1668 O O . SER B 1 39 ? -17.281 -14.344 -2.143 1 98.44 39 SER B O 1
ATOM 1670 N N . ILE B 1 40 ? -15.242 -14.391 -1.283 1 97.81 40 ILE B N 1
ATOM 1671 C CA . ILE B 1 40 ? -14.695 -15.188 -2.377 1 97.81 40 ILE B CA 1
ATOM 1672 C C . ILE B 1 40 ? -15.289 -16.594 -2.334 1 97.81 40 ILE B C 1
ATOM 1674 O O . ILE B 1 40 ? -15.797 -17.094 -3.34 1 97.81 40 ILE B O 1
ATOM 1678 N N . VAL B 1 41 ? -15.242 -17.234 -1.128 1 97.44 41 VAL B N 1
ATOM 1679 C CA . VAL B 1 41 ? -15.719 -18.609 -0.955 1 97.44 41 VAL B CA 1
ATOM 1680 C C . VAL B 1 41 ? -17.203 -18.688 -1.303 1 97.44 41 VAL B C 1
ATOM 1682 O O . VAL B 1 41 ? -17.641 -19.625 -1.98 1 97.44 41 VAL B O 1
ATOM 1685 N N . LYS B 1 42 ? -17.953 -17.703 -0.925 1 97.81 42 LYS B N 1
ATOM 1686 C CA . LYS B 1 42 ? -19.406 -17.688 -1.081 1 97.81 42 LYS B CA 1
ATOM 1687 C C . LYS B 1 42 ? -19.812 -17.062 -2.412 1 97.81 42 LYS B C 1
ATOM 1689 O O . LYS B 1 42 ? -21.016 -16.984 -2.727 1 97.81 42 LYS B O 1
ATOM 1694 N N . LYS B 1 43 ? -18.906 -16.547 -3.135 1 97.62 43 LYS B N 1
ATOM 1695 C CA . LYS B 1 43 ? -19.172 -15.852 -4.395 1 97.62 43 LYS B CA 1
ATOM 1696 C C . LYS B 1 43 ? -20.141 -14.688 -4.195 1 97.62 43 LYS B C 1
ATOM 1698 O O . LYS B 1 43 ? -21.078 -14.508 -4.984 1 97.62 43 LYS B O 1
ATOM 1703 N N . ASP B 1 44 ? -19.953 -14.016 -3.141 1 98.12 44 ASP B N 1
ATOM 1704 C CA . ASP B 1 44 ? -20.766 -12.859 -2.771 1 98.12 44 ASP B CA 1
ATOM 1705 C C . ASP B 1 44 ? -20.156 -11.57 -3.311 1 98.12 44 ASP B C 1
ATOM 1707 O O . ASP B 1 44 ? -19.484 -10.836 -2.574 1 98.12 44 ASP B O 1
ATOM 1711 N N . SER B 1 45 ? -20.5 -11.258 -4.559 1 97.94 45 SER B N 1
ATOM 1712 C CA . SER B 1 45 ? -19.859 -10.125 -5.223 1 97.94 45 SER B CA 1
ATOM 1713 C C . SER B 1 45 ? -20.297 -8.797 -4.613 1 97.94 45 SER B C 1
ATOM 1715 O O . SER B 1 45 ? -19.562 -7.816 -4.641 1 97.94 45 SER B O 1
ATOM 1717 N N . VAL B 1 46 ? -21.438 -8.719 -4.09 1 98.31 46 VAL B N 1
ATOM 1718 C CA . VAL B 1 46 ? -21.938 -7.488 -3.49 1 98.31 46 VAL B CA 1
ATOM 1719 C C . VAL B 1 46 ? -21.094 -7.121 -2.27 1 98.31 46 VAL B C 1
ATOM 1721 O O . VAL B 1 46 ? -20.578 -6.008 -2.176 1 98.31 46 VAL B O 1
ATOM 1724 N N . THR B 1 47 ? -20.953 -8.094 -1.383 1 98.56 47 THR B N 1
ATOM 1725 C CA . THR B 1 47 ? -20.125 -7.871 -0.207 1 98.56 47 THR B CA 1
ATOM 1726 C C . THR B 1 47 ? -18.688 -7.562 -0.616 1 98.56 47 THR B C 1
ATOM 1728 O O . THR B 1 47 ? -18.078 -6.613 -0.111 1 98.56 47 THR B O 1
ATOM 1731 N N . PHE B 1 48 ? -18.188 -8.336 -1.525 1 98.75 48 PHE B N 1
ATOM 1732 C CA . PHE B 1 48 ? -16.812 -8.156 -1.986 1 98.75 48 PHE B CA 1
ATOM 1733 C C . PHE B 1 48 ? -16.594 -6.727 -2.467 1 98.75 48 PHE B C 1
ATOM 1735 O O . PHE B 1 48 ? -15.672 -6.051 -2.004 1 98.75 48 PHE B O 1
ATOM 1742 N N . ASN B 1 49 ? -17.469 -6.273 -3.281 1 98.44 49 ASN B N 1
ATOM 1743 C CA . ASN B 1 49 ? -17.312 -4.957 -3.887 1 98.44 49 ASN B CA 1
ATOM 1744 C C . ASN B 1 49 ? -17.438 -3.846 -2.848 1 98.44 49 ASN B C 1
ATOM 1746 O O . ASN B 1 49 ? -16.812 -2.791 -2.98 1 98.44 49 ASN B O 1
ATOM 1750 N N . SER B 1 50 ? -18.156 -4.07 -1.824 1 98.25 50 SER B N 1
ATOM 1751 C CA . SER B 1 50 ? -18.422 -3.047 -0.815 1 98.25 50 SER B CA 1
ATOM 1752 C C . SER B 1 50 ? -17.172 -2.793 0.042 1 98.25 50 SER B C 1
ATOM 1754 O O . SER B 1 50 ? -17.125 -1.809 0.782 1 98.25 50 SER B O 1
ATOM 1756 N N . LEU B 1 51 ? -16.156 -3.637 -0.022 1 98.75 51 LEU B N 1
ATOM 1757 C CA . LEU B 1 51 ? -14.992 -3.555 0.842 1 98.75 51 LEU B CA 1
ATOM 1758 C C . LEU B 1 51 ? -14 -2.525 0.315 1 98.75 51 LEU B C 1
ATOM 1760 O O . LEU B 1 51 ? -13.047 -2.158 1.012 1 98.75 51 LEU B O 1
ATOM 1764 N N . PHE B 1 52 ? -14.25 -1.996 -0.872 1 98.75 52 PHE B N 1
ATOM 1765 C CA . PHE B 1 52 ? -13.203 -1.234 -1.549 1 98.75 52 PHE B CA 1
ATOM 1766 C C . PHE B 1 52 ? -13.539 0.252 -1.559 1 98.75 52 PHE B C 1
ATOM 1768 O O . PHE B 1 52 ? -14.711 0.63 -1.522 1 98.75 52 PHE B O 1
ATOM 1775 N N . PHE B 1 53 ? -12.445 1.021 -1.588 1 98.06 53 PHE B N 1
ATOM 1776 C CA . PHE B 1 53 ? -12.453 2.475 -1.701 1 98.06 53 PHE B CA 1
ATOM 1777 C C . PHE B 1 53 ? -13.203 2.916 -2.953 1 98.06 53 PHE B C 1
ATOM 1779 O O . PHE B 1 53 ? -13.086 2.287 -4.008 1 98.06 53 PHE B O 1
ATOM 1786 N N . GLU B 1 54 ? -14.016 3.988 -2.828 1 94.94 54 GLU B N 1
ATOM 1787 C CA . GLU B 1 54 ? -14.836 4.457 -3.938 1 94.94 54 GLU B CA 1
ATOM 1788 C C . GLU B 1 54 ? -13.984 5.074 -5.039 1 94.94 54 GLU B C 1
ATOM 1790 O O . GLU B 1 54 ? -14.398 5.133 -6.199 1 94.94 54 GLU B O 1
ATOM 1795 N N . GLY B 1 55 ? -12.766 5.559 -4.805 1 93.88 55 GLY B N 1
ATOM 1796 C CA . GLY B 1 55 ? -11.859 6.066 -5.824 1 93.88 55 GLY B CA 1
ATOM 1797 C C . GLY B 1 55 ? -11.07 4.973 -6.52 1 93.88 55 GLY B C 1
ATOM 1798 O O . GLY B 1 55 ? -11.523 3.83 -6.605 1 93.88 55 GLY B O 1
ATOM 1799 N N . ASN B 1 56 ? -10.047 5.379 -7.094 1 95 56 ASN B N 1
ATOM 1800 C CA . ASN B 1 56 ? -9.188 4.402 -7.754 1 95 56 ASN B CA 1
ATOM 1801 C C . ASN B 1 56 ? -8.586 3.414 -6.754 1 95 56 ASN B C 1
ATOM 1803 O O . ASN B 1 56 ? -8.117 3.812 -5.688 1 95 56 ASN B O 1
ATOM 1807 N N . VAL B 1 57 ? -8.664 2.148 -7.082 1 97.88 57 VAL B N 1
ATOM 1808 C CA . VAL B 1 57 ? -8.055 1.08 -6.301 1 97.88 57 VAL B CA 1
ATOM 1809 C C . VAL B 1 57 ? -6.98 0.378 -7.133 1 97.88 57 VAL B C 1
ATOM 1811 O O . VAL B 1 57 ? -7.277 -0.186 -8.188 1 97.88 57 VAL B O 1
ATOM 1814 N N . ASN B 1 58 ? -5.758 0.428 -6.68 1 97.88 58 ASN B N 1
ATOM 1815 C CA . ASN B 1 58 ? -4.699 -0.32 -7.352 1 97.88 58 ASN B CA 1
ATOM 1816 C C . ASN B 1 58 ? -4.852 -1.822 -7.133 1 97.88 58 ASN B C 1
ATOM 1818 O O . ASN B 1 58 ? -5.168 -2.266 -6.027 1 97.88 58 ASN B O 1
ATOM 1822 N N . TRP B 1 59 ? -4.652 -2.549 -8.172 1 98.62 59 TRP B N 1
ATOM 1823 C CA . TRP B 1 59 ? -4.559 -4.004 -8.18 1 98.62 59 TRP B CA 1
ATOM 1824 C C . TRP B 1 59 ? -3.389 -4.473 -9.039 1 98.62 59 TRP B C 1
ATOM 1826 O O . TRP B 1 59 ? -3.488 -4.516 -10.266 1 98.62 59 TRP B O 1
ATOM 1836 N N . ILE B 1 60 ? -2.266 -4.812 -8.391 1 98.69 60 ILE B N 1
ATOM 1837 C CA . ILE B 1 60 ? -1.035 -5.082 -9.125 1 98.69 60 ILE B CA 1
ATOM 1838 C C . ILE B 1 60 ? -0.452 -6.422 -8.68 1 98.69 60 ILE B C 1
ATOM 1840 O O . ILE B 1 60 ? -0.273 -6.656 -7.48 1 98.69 60 ILE B O 1
ATOM 1844 N N . GLY B 1 61 ? -0.208 -7.312 -9.562 1 98.5 61 GLY B N 1
ATOM 1845 C CA . GLY B 1 61 ? 0.524 -8.547 -9.336 1 98.5 61 GLY B CA 1
ATOM 1846 C C . GLY B 1 61 ? 1.912 -8.539 -9.945 1 98.5 61 GLY B C 1
ATOM 1847 O O . GLY B 1 61 ? 2.107 -8.023 -11.047 1 98.5 61 GLY B O 1
ATOM 1848 N N . VAL B 1 62 ? 2.873 -9.016 -9.234 1 98.69 62 VAL B N 1
ATOM 1849 C CA . VAL B 1 62 ? 4.242 -9.117 -9.727 1 98.69 62 VAL B CA 1
ATOM 1850 C C . VAL B 1 62 ? 4.742 -10.555 -9.586 1 98.69 62 VAL B C 1
ATOM 1852 O O . VAL B 1 62 ? 4.668 -11.141 -8.5 1 98.69 62 VAL B O 1
ATOM 1855 N N . ILE B 1 63 ? 5.238 -11.109 -10.656 1 98.25 63 ILE B N 1
ATOM 1856 C CA . ILE B 1 63 ? 5.734 -12.484 -10.656 1 98.25 63 ILE B CA 1
ATOM 1857 C C . ILE B 1 63 ? 7.105 -12.531 -9.984 1 98.25 63 ILE B C 1
ATOM 1859 O O . ILE B 1 63 ? 7.988 -11.734 -10.312 1 98.25 63 ILE B O 1
ATOM 1863 N N . LYS B 1 64 ? 7.27 -13.445 -9.055 1 97.38 64 LYS B N 1
ATOM 1864 C CA . LYS B 1 64 ? 8.539 -13.602 -8.352 1 97.38 64 LYS B CA 1
ATOM 1865 C C . LYS B 1 64 ? 9.625 -14.133 -9.281 1 97.38 64 LYS B C 1
ATOM 1867 O O . LYS B 1 64 ? 9.328 -14.703 -10.336 1 97.38 64 LYS B O 1
ATOM 1872 N N . GLU B 1 65 ? 10.836 -13.961 -8.828 1 95.25 65 GLU B N 1
ATOM 1873 C CA . GLU B 1 65 ? 11.992 -14.164 -9.695 1 95.25 65 GLU B CA 1
ATOM 1874 C C . GLU B 1 65 ? 12.039 -15.602 -10.211 1 95.25 65 GLU B C 1
ATOM 1876 O O . GLU B 1 65 ? 12.242 -15.828 -11.406 1 95.25 65 GLU B O 1
ATOM 1881 N N . LYS B 1 66 ? 11.852 -16.594 -9.352 1 95.25 66 LYS B N 1
ATOM 1882 C CA . LYS B 1 66 ? 11.953 -17.984 -9.758 1 95.25 66 LYS B CA 1
ATOM 1883 C C . LYS B 1 66 ? 10.867 -18.344 -10.766 1 95.25 66 LYS B C 1
ATOM 1885 O O . LYS B 1 66 ? 11.148 -18.969 -11.797 1 95.25 66 LYS B O 1
ATOM 1890 N N . SER B 1 67 ? 9.688 -17.953 -10.508 1 97 67 SER B N 1
ATOM 1891 C CA . SER B 1 67 ? 8.57 -18.219 -11.414 1 97 67 SER B CA 1
ATOM 1892 C C . SER B 1 67 ? 8.742 -17.484 -12.734 1 97 67 SER B C 1
ATOM 1894 O O . SER B 1 67 ? 8.422 -18.016 -13.797 1 97 67 SER B O 1
ATOM 1896 N N . GLN B 1 68 ? 9.219 -16.266 -12.719 1 96.19 68 GLN B N 1
ATOM 1897 C CA . GLN B 1 68 ? 9.43 -15.5 -13.938 1 96.19 68 GLN B CA 1
ATOM 1898 C C . GLN B 1 68 ? 10.477 -16.156 -14.828 1 96.19 68 GLN B C 1
ATOM 1900 O O . GLN B 1 68 ? 10.32 -16.203 -16.047 1 96.19 68 GLN B O 1
ATOM 1905 N N . ALA B 1 69 ? 11.539 -16.625 -14.18 1 95.19 69 ALA B N 1
ATOM 1906 C CA . ALA B 1 69 ? 12.57 -17.312 -14.938 1 95.19 69 ALA B CA 1
ATOM 1907 C C . ALA B 1 69 ? 11.992 -18.531 -15.664 1 95.19 69 ALA B C 1
ATOM 1909 O O . ALA B 1 69 ? 12.312 -18.766 -16.828 1 95.19 69 ALA B O 1
ATOM 1910 N N . LYS B 1 70 ? 11.18 -19.297 -15.008 1 96.06 70 LYS B N 1
ATOM 1911 C CA . LYS B 1 70 ? 10.547 -20.469 -15.609 1 96.06 70 LYS B CA 1
ATOM 1912 C C . LYS B 1 70 ? 9.602 -20.062 -16.734 1 96.06 70 LYS B C 1
ATOM 1914 O O . LYS B 1 70 ? 9.539 -20.734 -17.766 1 96.06 70 LYS B O 1
ATOM 1919 N N . ARG B 1 71 ? 8.836 -18.953 -16.562 1 95.75 71 ARG B N 1
ATOM 1920 C CA . ARG B 1 71 ? 7.941 -18.453 -17.594 1 95.75 71 ARG B CA 1
ATOM 1921 C C . ARG B 1 71 ? 8.719 -18.109 -18.875 1 95.75 71 ARG B C 1
ATOM 1923 O O . ARG B 1 71 ? 8.289 -18.438 -19.969 1 95.75 71 ARG B O 1
ATOM 1930 N N . ILE B 1 72 ? 9.852 -17.484 -18.672 1 94.94 72 ILE B N 1
ATOM 1931 C CA . ILE B 1 72 ? 10.68 -17.062 -19.797 1 94.94 72 ILE B CA 1
ATOM 1932 C C . ILE B 1 72 ? 11.258 -18.281 -20.5 1 94.94 72 ILE B C 1
ATOM 1934 O O . ILE B 1 72 ? 11.359 -18.312 -21.734 1 94.94 72 ILE B O 1
ATOM 1938 N N . GLU B 1 73 ? 11.625 -19.266 -19.703 1 95.44 73 GLU B N 1
ATOM 1939 C CA . GLU B 1 73 ? 12.117 -20.516 -20.266 1 95.44 73 GLU B CA 1
ATOM 1940 C C . GLU B 1 73 ? 11.07 -21.156 -21.172 1 95.44 73 GLU B C 1
ATOM 1942 O O . GLU B 1 73 ? 11.398 -21.672 -22.234 1 95.44 73 GLU B O 1
ATOM 1947 N N . VAL B 1 74 ? 9.875 -21.156 -20.766 1 95.06 74 VAL B N 1
ATOM 1948 C CA . VAL B 1 74 ? 8.781 -21.812 -21.484 1 95.06 74 VAL B CA 1
ATOM 1949 C C . VAL B 1 74 ? 8.375 -20.969 -22.688 1 95.06 74 VAL B C 1
ATOM 1951 O O . VAL B 1 74 ? 8.102 -21.5 -23.766 1 95.06 74 VAL B O 1
ATOM 1954 N N . ASN B 1 75 ? 8.289 -19.609 -22.5 1 95.5 75 ASN B N 1
ATOM 1955 C CA . ASN B 1 75 ? 7.945 -18.672 -23.562 1 95.5 75 ASN B CA 1
ATOM 1956 C C . ASN B 1 75 ? 8.781 -17.406 -23.484 1 95.5 75 ASN B C 1
ATOM 1958 O O . ASN B 1 75 ? 8.414 -16.453 -22.781 1 95.5 75 ASN B O 1
ATOM 1962 N N . PRO B 1 76 ? 9.758 -17.297 -24.266 1 93.44 76 PRO B N 1
ATOM 1963 C CA . PRO B 1 76 ? 10.711 -16.188 -24.172 1 93.44 76 PRO B CA 1
ATOM 1964 C C . PRO B 1 76 ? 10.086 -14.836 -24.531 1 93.44 76 PRO B C 1
ATOM 1966 O O . PRO B 1 76 ? 10.68 -13.789 -24.297 1 93.44 76 PRO B O 1
ATOM 1969 N N . SER B 1 77 ? 8.961 -14.852 -25.125 1 94.06 77 SER B N 1
ATOM 1970 C CA . SER B 1 77 ? 8.336 -13.586 -25.516 1 94.06 77 SER B CA 1
ATOM 1971 C C . SER B 1 77 ? 7.684 -12.906 -24.328 1 94.06 77 SER B C 1
ATOM 1973 O O . SER B 1 77 ? 7.352 -11.719 -24.391 1 94.06 77 SER B O 1
ATOM 1975 N N . ILE B 1 78 ? 7.523 -13.633 -23.266 1 89.88 78 ILE B N 1
ATOM 1976 C CA . ILE B 1 78 ? 6.91 -13.062 -22.078 1 89.88 78 ILE B CA 1
ATOM 1977 C C . ILE B 1 78 ? 7.98 -12.375 -21.234 1 89.88 78 ILE B C 1
ATOM 1979 O O . ILE B 1 78 ? 8.648 -13.016 -20.422 1 89.88 78 ILE B O 1
ATOM 1983 N N . VAL B 1 79 ? 8.07 -11.094 -21.375 1 87.31 79 VAL B N 1
ATOM 1984 C CA . VAL B 1 79 ? 9.172 -10.406 -20.703 1 87.31 79 VAL B CA 1
ATOM 1985 C C . VAL B 1 79 ? 8.648 -9.625 -19.5 1 87.31 79 VAL B C 1
ATOM 1987 O O . VAL B 1 79 ? 9.359 -9.438 -18.516 1 87.31 79 VAL B O 1
ATOM 1990 N N . LYS B 1 80 ? 7.367 -9.312 -19.547 1 94.5 80 LYS B N 1
ATOM 1991 C CA . LYS B 1 80 ? 6.801 -8.523 -18.453 1 94.5 80 LYS B CA 1
ATOM 1992 C C . LYS B 1 80 ? 6.543 -9.391 -17.219 1 94.5 80 LYS B C 1
ATOM 1994 O O . LYS B 1 80 ? 5.953 -10.469 -17.328 1 94.5 80 LYS B O 1
ATOM 1999 N N . ASN B 1 81 ? 6.973 -8.93 -16.047 1 97.12 81 ASN B N 1
ATOM 2000 C CA . ASN B 1 81 ? 6.816 -9.734 -14.836 1 97.12 81 ASN B CA 1
ATOM 2001 C C . ASN B 1 81 ? 5.68 -9.219 -13.961 1 97.12 81 ASN B C 1
ATOM 2003 O O . ASN B 1 81 ? 5.629 -9.516 -12.766 1 97.12 81 ASN B O 1
ATOM 2007 N N . TYR B 1 82 ? 4.883 -8.336 -14.492 1 97.88 82 TYR B N 1
ATOM 2008 C CA . TYR B 1 82 ? 3.795 -7.793 -13.68 1 97.88 82 TYR B CA 1
ATOM 2009 C C . TYR B 1 82 ? 2.531 -7.625 -14.516 1 97.88 82 TYR B C 1
ATOM 2011 O O . TYR B 1 82 ? 2.578 -7.684 -15.75 1 97.88 82 TYR B O 1
ATOM 2019 N N . PHE B 1 83 ? 1.403 -7.508 -13.875 1 97.5 83 PHE B N 1
ATOM 2020 C CA . PHE B 1 83 ? 0.157 -7.098 -14.516 1 97.5 83 PHE B CA 1
ATOM 2021 C C . PHE B 1 83 ? -0.635 -6.168 -13.602 1 97.5 83 PHE B C 1
ATOM 2023 O O . PHE B 1 83 ? -0.432 -6.16 -12.391 1 97.5 83 PHE B O 1
ATOM 2030 N N . THR B 1 84 ? -1.436 -5.348 -14.219 1 97.56 84 THR B N 1
ATOM 2031 C CA . THR B 1 84 ? -2.434 -4.539 -13.531 1 97.56 84 THR B CA 1
ATOM 2032 C C . THR B 1 84 ? -3.842 -5.023 -13.859 1 97.56 84 THR B C 1
ATOM 2034 O O . THR B 1 84 ? -4.098 -5.516 -14.961 1 97.56 84 THR B O 1
ATOM 2037 N N . SER B 1 85 ? -4.711 -4.969 -12.898 1 97.62 85 SER B N 1
ATOM 2038 C CA . SER B 1 85 ? -6.105 -5.379 -13.023 1 97.62 85 SER B CA 1
ATOM 2039 C C . SER B 1 85 ? -7.008 -4.57 -12.102 1 97.62 85 SER B C 1
ATOM 2041 O O . SER B 1 85 ? -6.672 -3.445 -11.719 1 97.62 85 SER B O 1
ATOM 2043 N N . THR B 1 86 ? -8.25 -5 -11.898 1 97.69 86 THR B N 1
ATOM 2044 C CA . THR B 1 86 ? -9.203 -4.391 -10.977 1 97.69 86 THR B CA 1
ATOM 2045 C C . THR B 1 86 ? -9.828 -5.441 -10.07 1 97.69 86 THR B C 1
ATOM 2047 O O . THR B 1 86 ? -9.906 -6.617 -10.43 1 97.69 86 THR B O 1
ATOM 2050 N N . TYR B 1 87 ? -10.242 -4.984 -8.93 1 98.06 87 TYR B N 1
ATOM 2051 C CA . TYR B 1 87 ? -10.906 -5.918 -8.031 1 98.06 87 TYR B CA 1
ATOM 2052 C C . TYR B 1 87 ? -12.211 -6.43 -8.648 1 98.06 87 TYR B C 1
ATOM 2054 O O . TYR B 1 87 ? -12.625 -7.559 -8.383 1 98.06 87 TYR B O 1
ATOM 2062 N N . THR B 1 88 ? -12.797 -5.672 -9.508 1 97.44 88 THR B N 1
ATOM 2063 C CA . THR B 1 88 ? -14.031 -6.094 -10.164 1 97.44 88 THR B CA 1
ATOM 2064 C C . THR B 1 88 ? -13.75 -7.238 -11.141 1 97.44 88 THR B C 1
ATOM 2066 O O . THR B 1 88 ? -14.531 -8.188 -11.219 1 97.44 88 THR B O 1
ATOM 2069 N N . SER B 1 89 ? -12.672 -7.094 -11.93 1 97.44 89 SER B N 1
ATOM 2070 C CA . SER B 1 89 ? -12.297 -8.188 -12.82 1 97.44 89 SER B CA 1
ATOM 2071 C C . SER B 1 89 ? -12 -9.461 -12.031 1 97.44 89 SER B C 1
ATOM 2073 O O . SER B 1 89 ? -12.344 -10.562 -12.477 1 97.44 89 SER B O 1
ATOM 2075 N N . PHE B 1 90 ? -11.375 -9.289 -10.945 1 97.81 90 PHE B N 1
ATOM 2076 C CA . PHE B 1 90 ? -11.039 -10.43 -10.102 1 97.81 90 PHE B CA 1
ATOM 2077 C C . PHE B 1 90 ? -12.305 -11.148 -9.641 1 97.81 90 PHE B C 1
ATOM 2079 O O . PHE B 1 90 ? -12.445 -12.359 -9.836 1 97.81 90 PHE B O 1
ATOM 2086 N N . ILE B 1 91 ? -13.25 -10.406 -9.047 1 97.94 91 ILE B N 1
ATOM 2087 C CA . ILE B 1 91 ? -14.438 -11.055 -8.5 1 97.94 91 ILE B CA 1
ATOM 2088 C C . ILE B 1 91 ? -15.258 -11.656 -9.633 1 97.94 91 ILE B C 1
ATOM 2090 O O . ILE B 1 91 ? -15.883 -12.711 -9.469 1 97.94 91 ILE B O 1
ATOM 2094 N N . GLN B 1 92 ? -15.289 -11.07 -10.797 1 97.5 92 GLN B N 1
ATOM 2095 C CA . GLN B 1 92 ? -15.953 -11.672 -11.945 1 97.5 92 GLN B CA 1
ATOM 2096 C C . GLN B 1 92 ? -15.336 -13.016 -12.305 1 97.5 92 GLN B C 1
ATOM 2098 O O . GLN B 1 92 ? -16.047 -13.961 -12.672 1 97.5 92 GLN B O 1
ATOM 2103 N N . SER B 1 93 ? -14.031 -13.07 -12.25 1 96.12 93 SER B N 1
ATOM 2104 C CA . SER B 1 93 ? -13.352 -14.328 -12.516 1 96.12 93 SER B CA 1
ATOM 2105 C C . SER B 1 93 ? -13.734 -15.391 -11.484 1 96.12 93 SER B C 1
ATOM 2107 O O . SER B 1 93 ? -13.852 -16.578 -11.82 1 96.12 93 SER B O 1
ATOM 2109 N N . ILE B 1 94 ? -13.836 -14.969 -10.234 1 96.38 94 ILE B N 1
ATOM 2110 C CA . ILE B 1 94 ? -14.242 -15.867 -9.164 1 96.38 94 ILE B CA 1
ATOM 2111 C C . ILE B 1 94 ? -15.625 -16.438 -9.461 1 96.38 94 ILE B C 1
ATOM 2113 O O . ILE B 1 94 ? -15.875 -17.625 -9.258 1 96.38 94 ILE B O 1
ATOM 2117 N N . LEU B 1 95 ? -16.531 -15.609 -9.922 1 96 95 LEU B N 1
ATOM 2118 C CA . LEU B 1 95 ? -17.906 -16.016 -10.211 1 96 95 LEU B CA 1
ATOM 2119 C C . LEU B 1 95 ? -17.953 -17.062 -11.305 1 96 95 LEU B C 1
ATOM 2121 O O . LEU B 1 95 ? -18.859 -17.891 -11.352 1 96 95 LEU B O 1
ATOM 2125 N N . ARG B 1 96 ? -16.984 -17.062 -12.164 1 94 96 ARG B N 1
ATOM 2126 C CA . ARG B 1 96 ? -16.969 -17.969 -13.305 1 94 96 ARG B CA 1
ATOM 2127 C C . ARG B 1 96 ? -16.312 -19.297 -12.93 1 94 96 ARG B C 1
ATOM 2129 O O . ARG B 1 96 ? -16.438 -20.281 -13.656 1 94 96 ARG B O 1
ATOM 2136 N N . ASN B 1 97 ? -15.617 -19.281 -11.906 1 89 97 ASN B N 1
ATOM 2137 C CA . ASN B 1 97 ? -14.93 -20.5 -11.461 1 89 97 ASN B CA 1
ATOM 2138 C C . ASN B 1 97 ? -15.836 -21.375 -10.609 1 89 97 ASN B C 1
ATOM 2140 O O . ASN B 1 97 ? -16.844 -20.906 -10.078 1 89 97 ASN B O 1
ATOM 2144 N N . LYS B 1 98 ? -15.453 -22.609 -10.555 1 86.88 98 LYS B N 1
ATOM 2145 C CA . LYS B 1 98 ? -16.25 -23.531 -9.758 1 86.88 98 LYS B CA 1
ATOM 2146 C C . LYS B 1 98 ? -16.062 -23.281 -8.266 1 86.88 98 LYS B C 1
ATOM 2148 O O . LYS B 1 98 ? -17.031 -23.156 -7.512 1 86.88 98 LYS B O 1
ATOM 2153 N N . LYS B 1 99 ? -14.859 -23.375 -7.773 1 95.25 99 LYS B N 1
ATOM 2154 C CA . LYS B 1 99 ? -14.531 -23.188 -6.359 1 95.25 99 LYS B CA 1
ATOM 2155 C C . LYS B 1 99 ? -13.219 -22.438 -6.195 1 95.25 99 LYS B C 1
ATOM 2157 O O . LYS B 1 99 ? -12.203 -22.812 -6.781 1 95.25 99 LYS B O 1
ATOM 2162 N N . SER B 1 100 ? -13.266 -21.359 -5.438 1 96.5 100 SER B N 1
ATOM 2163 C CA . SER B 1 100 ? -12.062 -20.594 -5.148 1 96.5 100 SER B CA 1
ATOM 2164 C C . SER B 1 100 ? -11.953 -20.266 -3.662 1 96.5 100 SER B C 1
ATOM 2166 O O . SER B 1 100 ? -12.969 -20.125 -2.979 1 96.5 100 SER B O 1
ATOM 2168 N N . GLU B 1 101 ? -10.719 -20.172 -3.18 1 97.06 101 GLU B N 1
ATOM 2169 C CA . GLU B 1 101 ? -10.438 -19.812 -1.793 1 97.06 101 GLU B CA 1
ATOM 2170 C C . GLU B 1 101 ? -9.086 -19.125 -1.668 1 97.06 101 GLU B C 1
ATOM 2172 O O . GLU B 1 101 ? -8.133 -19.469 -2.359 1 97.06 101 GLU B O 1
ATOM 2177 N N . GLU B 1 102 ? -9.055 -18.125 -0.853 1 97.06 102 GLU B N 1
ATOM 2178 C CA . GLU B 1 102 ? -7.789 -17.5 -0.461 1 97.06 102 GLU B CA 1
ATOM 2179 C C . GLU B 1 102 ? -7.531 -17.672 1.033 1 97.06 102 GLU B C 1
ATOM 2181 O O . GLU B 1 102 ? -8.453 -17.531 1.846 1 97.06 102 GLU B O 1
ATOM 2186 N N . LYS B 1 103 ? -6.309 -17.938 1.373 1 96.44 103 LYS B N 1
ATOM 2187 C CA . LYS B 1 103 ? -5.906 -18.094 2.768 1 96.44 103 LYS B CA 1
ATOM 2188 C C . LYS B 1 103 ? -4.793 -17.125 3.131 1 96.44 103 LYS B C 1
ATOM 2190 O O . LYS B 1 103 ? -3.869 -16.906 2.342 1 96.44 103 LYS B O 1
ATOM 2195 N N . PHE B 1 104 ? -4.941 -16.562 4.27 1 97.81 104 PHE B N 1
ATOM 2196 C CA . PHE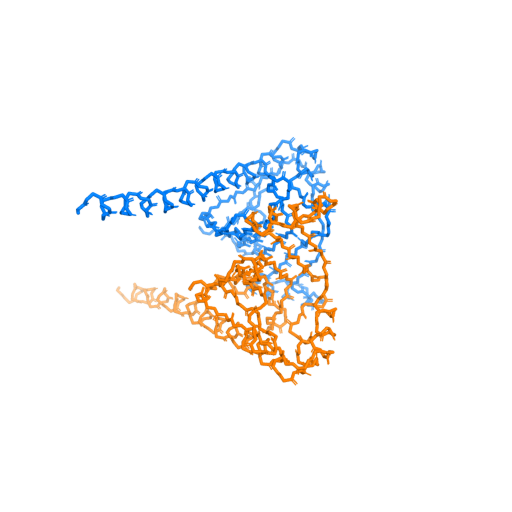 B 1 104 ? -3.971 -15.602 4.762 1 97.81 104 PHE B CA 1
ATOM 2197 C C . PHE B 1 104 ? -3.256 -16.125 6 1 97.81 104 PHE B C 1
ATOM 2199 O O . PHE B 1 104 ? -3.877 -16.75 6.863 1 97.81 104 PHE B O 1
ATOM 2206 N N . GLU B 1 105 ? -2.004 -15.945 6.059 1 97.31 105 GLU B N 1
ATOM 2207 C CA . GLU B 1 105 ? -1.179 -16.297 7.207 1 97.31 105 GLU B CA 1
ATOM 2208 C C . GLU B 1 105 ? -0.215 -15.172 7.562 1 97.31 105 GLU B C 1
ATOM 2210 O O . GLU B 1 105 ? 0.144 -14.359 6.707 1 97.31 105 GLU B O 1
ATOM 2215 N N . ASN B 1 106 ? 0.219 -15.094 8.922 1 98 106 ASN B N 1
ATOM 2216 C CA . ASN B 1 106 ? 1.221 -14.141 9.391 1 98 106 ASN B CA 1
ATOM 2217 C C . ASN B 1 106 ? 0.813 -12.703 9.078 1 98 106 ASN B C 1
ATOM 2219 O O . ASN B 1 106 ? 1.592 -11.938 8.5 1 98 106 ASN B O 1
ATOM 2223 N N . ILE B 1 107 ? -0.374 -12.359 9.477 1 98.12 107 ILE B N 1
ATOM 2224 C CA . ILE B 1 107 ? -0.949 -11.047 9.203 1 98.12 107 ILE B CA 1
ATOM 2225 C C . ILE B 1 107 ? -0.307 -10 10.109 1 98.12 107 ILE B C 1
ATOM 2227 O O . ILE B 1 107 ? -0.222 -10.195 11.328 1 98.12 107 ILE B O 1
ATOM 2231 N N . VAL B 1 108 ? 0.2 -8.961 9.531 1 97.81 108 VAL B N 1
ATOM 2232 C CA . VAL B 1 108 ? 0.724 -7.809 10.258 1 97.81 108 VAL B CA 1
ATOM 2233 C C . VAL B 1 108 ? -0.053 -6.551 9.867 1 97.81 108 VAL B C 1
ATOM 2235 O O . VAL B 1 108 ? -0.217 -6.258 8.68 1 97.81 108 VAL B O 1
ATOM 2238 N N . ILE B 1 109 ? -0.571 -5.863 10.867 1 98 109 ILE B N 1
ATOM 2239 C CA . ILE B 1 109 ? -1.334 -4.641 10.648 1 98 109 ILE B CA 1
ATOM 2240 C C . ILE B 1 109 ? -0.624 -3.463 11.312 1 98 109 ILE B C 1
ATOM 2242 O O . ILE B 1 109 ? -0.301 -3.518 12.5 1 98 109 ILE B O 1
ATOM 2246 N N . GLN B 1 110 ? -0.249 -2.492 10.539 1 97.44 110 GLN B N 1
ATOM 2247 C CA . GLN B 1 110 ? 0.192 -1.19 11.023 1 97.44 110 GLN B CA 1
ATOM 2248 C C . GLN B 1 110 ? -0.818 -0.101 10.672 1 97.44 110 GLN B C 1
ATOM 2250 O O . GLN B 1 110 ? -1.225 0.027 9.516 1 97.44 110 GLN B O 1
ATOM 2255 N N . ASN B 1 111 ? -1.263 0.606 11.719 1 97.81 111 ASN B N 1
ATOM 2256 C CA . ASN B 1 111 ? -2.273 1.613 11.422 1 97.81 111 ASN B CA 1
ATOM 2257 C C . ASN B 1 111 ? -2.221 2.775 12.406 1 97.81 111 ASN B C 1
ATOM 2259 O O . ASN B 1 111 ? -1.691 2.633 13.508 1 97.81 111 ASN B O 1
ATOM 2263 N N . ASP B 1 112 ? -2.598 3.912 11.945 1 97.06 112 ASP B N 1
ATOM 2264 C CA . ASP B 1 112 ? -3.102 4.945 12.844 1 97.06 112 ASP B CA 1
ATOM 2265 C C . ASP B 1 112 ? -4.621 5.059 12.75 1 97.06 112 ASP B C 1
ATOM 2267 O O . ASP B 1 112 ? -5.309 4.074 12.469 1 97.06 112 ASP B O 1
ATOM 2271 N N . ASP B 1 113 ? -5.133 6.191 13.062 1 96.88 113 ASP B N 1
ATOM 2272 C CA . ASP B 1 113 ? -6.586 6.27 13.125 1 96.88 113 ASP B CA 1
ATOM 2273 C C . ASP B 1 113 ? -7.188 6.523 11.75 1 96.88 113 ASP B C 1
ATOM 2275 O O . ASP B 1 113 ? -8.406 6.496 11.578 1 96.88 113 ASP B O 1
ATOM 2279 N N . ALA B 1 114 ? -6.359 6.742 10.68 1 98.19 114 ALA B N 1
ATOM 2280 C CA . ALA B 1 114 ? -6.863 7.199 9.383 1 98.19 114 ALA B CA 1
ATOM 2281 C C . ALA B 1 114 ? -6.477 6.227 8.273 1 98.19 114 ALA B C 1
ATOM 2283 O O . ALA B 1 114 ? -7.191 6.102 7.273 1 98.19 114 ALA B O 1
ATOM 2284 N N . ILE B 1 115 ? -5.312 5.586 8.406 1 98.75 115 ILE B N 1
ATOM 2285 C CA . ILE B 1 115 ? -4.816 4.734 7.336 1 98.75 115 ILE B CA 1
ATOM 2286 C C . ILE B 1 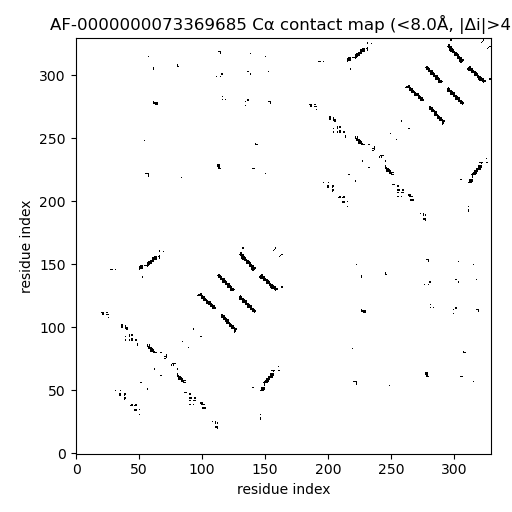115 ? -4.238 3.449 7.926 1 98.75 115 ILE B C 1
ATOM 2288 O O . ILE B 1 115 ? -3.938 3.387 9.117 1 98.75 115 ILE B O 1
ATOM 2292 N N . ALA B 1 116 ? -4.07 2.439 7.07 1 98.88 116 ALA B N 1
ATOM 2293 C CA . ALA B 1 116 ? -3.49 1.175 7.516 1 98.88 116 ALA B CA 1
ATOM 2294 C C . ALA B 1 116 ? -2.707 0.506 6.391 1 98.88 116 ALA B C 1
ATOM 2296 O O . ALA B 1 116 ? -3.051 0.651 5.215 1 98.88 116 ALA B O 1
ATOM 2297 N N . SER B 1 117 ? -1.656 -0.123 6.711 1 98.81 117 SER B N 1
ATOM 2298 C CA . SER B 1 117 ? -0.913 -1.085 5.902 1 98.81 117 SER B CA 1
ATOM 2299 C C . SER B 1 117 ? -1.075 -2.502 6.441 1 98.81 117 SER B C 1
ATOM 2301 O O . SER B 1 117 ? -0.829 -2.754 7.625 1 98.81 117 SER B O 1
ATOM 2303 N N . VAL B 1 118 ? -1.507 -3.396 5.645 1 98.88 118 VAL B N 1
ATOM 2304 C CA . VAL B 1 118 ? -1.693 -4.793 6.027 1 98.88 118 VAL B CA 1
ATOM 2305 C C . VAL B 1 118 ? -0.826 -5.691 5.148 1 98.88 118 VAL B C 1
ATOM 2307 O O . VAL B 1 118 ? -0.917 -5.641 3.92 1 98.88 118 VAL B O 1
ATOM 2310 N N . THR B 1 119 ? 0.022 -6.523 5.742 1 98.75 119 THR B N 1
ATOM 2311 C CA . THR B 1 119 ? 0.878 -7.453 5.012 1 98.75 119 THR B CA 1
ATOM 2312 C C . THR B 1 119 ? 0.639 -8.891 5.477 1 98.75 119 THR B C 1
ATOM 2314 O O . THR B 1 119 ? 0.383 -9.133 6.656 1 98.75 119 THR B O 1
ATOM 2317 N N . PHE B 1 120 ? 0.715 -9.805 4.582 1 98.69 120 PHE B N 1
ATOM 2318 C CA . PHE B 1 120 ? 0.511 -11.203 4.945 1 98.69 120 PHE B CA 1
ATOM 2319 C C . PHE B 1 120 ? 1.006 -12.125 3.838 1 98.69 120 PHE B C 1
ATOM 2321 O O . PHE B 1 120 ? 1.244 -11.68 2.711 1 98.69 120 PHE B O 1
ATOM 2328 N N . ASP B 1 121 ? 1.171 -13.398 4.199 1 98.44 121 ASP B N 1
ATOM 2329 C CA . ASP B 1 121 ? 1.308 -14.469 3.219 1 98.44 121 ASP B CA 1
ATOM 2330 C C . ASP B 1 121 ? -0.059 -14.945 2.727 1 98.44 121 ASP B C 1
ATOM 2332 O O . ASP B 1 121 ? -0.996 -15.078 3.518 1 98.44 121 ASP B O 1
ATOM 2336 N N . TYR B 1 122 ? -0.102 -15.188 1.443 1 98.31 122 TYR B N 1
ATOM 2337 C CA . TYR B 1 122 ? -1.365 -15.703 0.932 1 98.31 122 TYR B CA 1
ATOM 2338 C C . TYR B 1 122 ? -1.14 -16.953 0.09 1 98.31 122 TYR B C 1
ATOM 2340 O O . TYR B 1 122 ? -0.035 -17.188 -0.407 1 98.31 122 TYR B O 1
ATOM 2348 N N . SER B 1 123 ? -2.166 -17.75 0.007 1 97.94 123 SER B N 1
ATOM 2349 C CA . SER B 1 123 ? -2.295 -18.797 -0.995 1 97.94 123 SER B CA 1
ATOM 2350 C C . SER B 1 123 ? -3.67 -18.766 -1.654 1 97.94 123 SER B C 1
ATOM 2352 O O . SER B 1 123 ? -4.684 -18.562 -0.981 1 97.94 123 SER B O 1
ATOM 2354 N N . PHE B 1 124 ? -3.652 -18.938 -2.918 1 97.69 124 PHE B N 1
ATOM 2355 C CA . PHE B 1 124 ? -4.891 -18.969 -3.688 1 97.69 124 PHE B CA 1
ATOM 2356 C C . PHE B 1 124 ? -5.176 -20.391 -4.191 1 97.69 124 PHE B C 1
ATOM 2358 O O . PHE B 1 124 ? -4.297 -21.031 -4.758 1 97.69 124 PHE B O 1
ATOM 2365 N N . TRP B 1 125 ? -6.402 -20.812 -3.975 1 96.75 125 TRP B N 1
ATOM 2366 C CA . TRP B 1 125 ? -6.805 -22.172 -4.285 1 96.75 125 TRP B CA 1
ATOM 2367 C C . TRP B 1 125 ? -7.973 -22.188 -5.266 1 96.75 125 TRP B C 1
ATOM 2369 O O . TRP B 1 125 ? -8.922 -21.422 -5.117 1 96.75 125 TRP B O 1
ATOM 2379 N N . SER B 1 126 ? -7.871 -22.984 -6.273 1 94.19 126 SER B N 1
ATOM 2380 C CA . SER B 1 126 ? -8.938 -23.281 -7.227 1 94.19 126 SER B CA 1
ATOM 2381 C C . SER B 1 126 ? -9.195 -24.781 -7.316 1 94.19 126 SER B C 1
ATOM 2383 O O . SER B 1 126 ? -8.258 -25.562 -7.492 1 94.19 126 SER B O 1
ATOM 2385 N N . GLU B 1 127 ? -10.461 -25.172 -7.219 1 92.69 127 GLU B N 1
ATOM 2386 C CA . GLU B 1 127 ? -10.852 -26.578 -7.242 1 92.69 127 GLU B CA 1
ATOM 2387 C C . GLU B 1 127 ? -9.977 -27.406 -6.316 1 92.69 127 GLU B C 1
ATOM 2389 O O . GLU B 1 127 ? -9.438 -28.438 -6.727 1 92.69 127 GLU B O 1
ATOM 2394 N N . ASP B 1 128 ? -9.602 -26.922 -5.219 1 88.94 128 ASP B N 1
ATOM 2395 C CA . ASP B 1 128 ? -8.922 -27.562 -4.105 1 88.94 128 ASP B CA 1
ATOM 2396 C C . ASP B 1 128 ? -7.43 -27.719 -4.387 1 88.94 128 ASP B C 1
ATOM 2398 O O . ASP B 1 128 ? -6.746 -28.516 -3.744 1 88.94 128 ASP B O 1
ATOM 2402 N N . SER B 1 129 ? -7 -27.062 -5.41 1 94.19 129 SER B N 1
ATOM 2403 C CA . SER B 1 129 ? -5.57 -27.016 -5.691 1 94.19 129 SER B CA 1
ATOM 2404 C C . SER B 1 129 ? -5.035 -25.578 -5.574 1 94.19 129 SER B C 1
ATOM 2406 O O . SER B 1 129 ? -5.695 -24.641 -6 1 94.19 129 SER B O 1
ATOM 2408 N N . MET B 1 130 ? -3.855 -25.578 -5.035 1 96.56 130 MET B N 1
ATOM 2409 C CA . MET B 1 130 ? -3.211 -24.281 -4.953 1 96.56 130 MET B CA 1
ATOM 2410 C C . MET B 1 130 ? -2.68 -23.844 -6.32 1 96.56 130 MET B C 1
ATOM 2412 O O . MET B 1 130 ? -1.93 -24.578 -6.961 1 96.56 130 MET B O 1
ATOM 2416 N N . THR B 1 131 ? -3.035 -22.688 -6.734 1 96.31 131 THR B N 1
ATOM 2417 C CA . THR B 1 131 ? -2.604 -22.203 -8.047 1 96.31 131 THR B CA 1
ATOM 2418 C C . THR B 1 131 ? -1.377 -21.297 -7.914 1 96.31 131 THR B C 1
ATOM 2420 O O . THR B 1 131 ? -0.456 -21.375 -8.727 1 96.31 131 THR B O 1
ATOM 2423 N N . ASN B 1 132 ? -1.402 -20.484 -6.953 1 97.81 132 ASN B N 1
ATOM 2424 C CA . ASN B 1 132 ? -0.289 -19.578 -6.691 1 97.81 132 ASN B CA 1
ATOM 2425 C C . ASN B 1 132 ? -0.261 -19.125 -5.2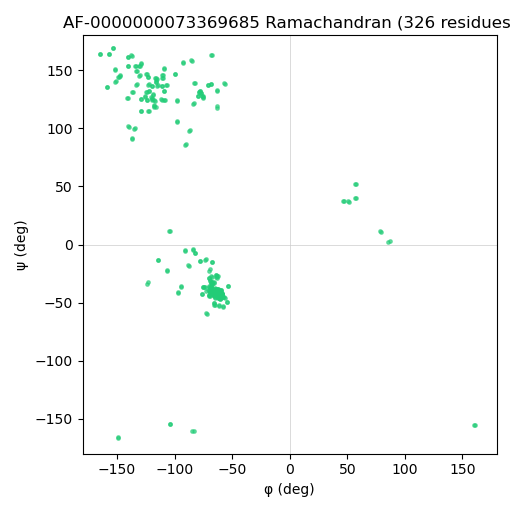34 1 97.81 132 ASN B C 1
ATOM 2427 O O . ASN B 1 132 ? -1.241 -19.297 -4.508 1 97.81 132 ASN B O 1
ATOM 2431 N N . TRP B 1 133 ? 0.884 -18.578 -4.828 1 98.25 133 TRP B N 1
ATOM 2432 C CA . TRP B 1 133 ? 1.092 -18.094 -3.471 1 98.25 133 TRP B CA 1
ATOM 2433 C C . TRP B 1 133 ? 2.148 -17 -3.439 1 98.25 133 TRP B C 1
ATOM 2435 O O . TRP B 1 133 ? 2.803 -16.719 -4.449 1 98.25 133 TRP B O 1
ATOM 2445 N N . GLY B 1 134 ? 2.312 -16.297 -2.357 1 98.38 134 GLY B N 1
ATOM 2446 C CA . GLY B 1 134 ? 3.289 -15.234 -2.197 1 98.38 134 GLY B CA 1
ATOM 2447 C C . GLY B 1 134 ? 2.965 -14.297 -1.053 1 98.38 134 GLY B C 1
ATOM 2448 O O . GLY B 1 134 ? 2.436 -14.727 -0.023 1 98.38 134 GLY B O 1
ATOM 2449 N N . ASN B 1 135 ? 3.467 -13.133 -1.173 1 98.62 135 ASN B N 1
ATOM 2450 C CA . ASN B 1 135 ? 3.145 -12.062 -0.241 1 98.62 135 ASN B CA 1
ATOM 2451 C C . ASN B 1 135 ? 2.084 -11.125 -0.812 1 98.62 135 ASN B C 1
ATOM 2453 O O . ASN B 1 135 ? 2.033 -10.898 -2.023 1 98.62 135 ASN B O 1
ATOM 2457 N N . GLU B 1 136 ? 1.281 -10.602 0.005 1 98.88 136 GLU B N 1
ATOM 2458 C CA . GLU B 1 136 ? 0.245 -9.648 -0.384 1 98.88 136 GLU B CA 1
ATOM 2459 C C . GLU B 1 136 ? 0.168 -8.484 0.597 1 98.88 136 GLU B C 1
ATOM 2461 O O . GLU B 1 136 ? 0.229 -8.688 1.812 1 98.88 136 GLU B O 1
ATOM 2466 N N . TYR B 1 137 ? 0.159 -7.316 0.071 1 98.88 137 TYR B N 1
ATOM 2467 C CA . TYR B 1 137 ? 0.165 -6.078 0.84 1 98.88 137 TYR B CA 1
ATOM 2468 C C . TYR B 1 137 ? -1.024 -5.199 0.467 1 98.88 137 TYR B C 1
ATOM 2470 O O . TYR B 1 137 ? -1.229 -4.887 -0.708 1 98.88 137 TYR B O 1
ATOM 2478 N N . TRP B 1 138 ? -1.85 -4.816 1.507 1 98.94 138 TRP B N 1
ATOM 2479 C CA . TRP B 1 138 ? -2.994 -3.934 1.312 1 98.94 138 TRP B CA 1
ATOM 2480 C C . TRP B 1 138 ? -2.748 -2.572 1.956 1 98.94 138 TRP B C 1
ATOM 2482 O O . TRP B 1 138 ? -2.045 -2.475 2.965 1 98.94 138 TRP B O 1
ATOM 2492 N N . GLN B 1 139 ? -3.271 -1.604 1.312 1 98.94 139 GLN B N 1
ATOM 2493 C CA . GLN B 1 139 ? -3.463 -0.307 1.953 1 98.94 139 GLN B CA 1
ATOM 2494 C C . GLN B 1 139 ? -4.945 -0.019 2.182 1 98.94 139 GLN B C 1
ATOM 2496 O O . GLN B 1 139 ? -5.773 -0.27 1.305 1 98.94 139 GLN B O 1
ATOM 2501 N N . LEU B 1 140 ? -5.262 0.495 3.361 1 98.94 140 LEU B N 1
ATOM 2502 C CA . LEU B 1 140 ? -6.641 0.815 3.727 1 98.94 140 LEU B CA 1
ATOM 2503 C C . LEU B 1 140 ? -6.762 2.275 4.148 1 98.94 140 LEU B C 1
ATOM 2505 O O . LEU B 1 140 ? -5.84 2.836 4.746 1 98.94 140 LEU B O 1
ATOM 2509 N N . VAL B 1 141 ? -7.871 2.838 3.85 1 98.81 141 VAL B N 1
ATOM 2510 C CA . VAL B 1 141 ? -8.242 4.172 4.312 1 98.81 141 VAL B CA 1
ATOM 2511 C C . VAL B 1 141 ? -9.469 4.078 5.215 1 98.81 141 VAL B C 1
ATOM 2513 O O . VAL B 1 141 ? -10.352 3.242 4.996 1 98.81 141 VAL B O 1
ATOM 2516 N N . LYS B 1 142 ? -9.5 4.898 6.227 1 97.94 142 LYS B N 1
ATOM 2517 C CA . LYS B 1 142 ? -10.711 5.031 7.031 1 97.94 142 LYS B CA 1
ATOM 2518 C C . LYS B 1 142 ? -11.523 6.246 6.602 1 97.94 142 LYS B C 1
ATOM 2520 O O . LYS B 1 142 ? -11.141 7.387 6.863 1 97.94 142 LYS B O 1
ATOM 2525 N N . ILE B 1 143 ? -12.602 6.012 5.926 1 95 143 ILE B N 1
ATOM 2526 C CA . ILE B 1 143 ? -13.461 7.055 5.375 1 95 143 ILE B CA 1
ATOM 2527 C C . ILE B 1 143 ? -14.844 6.984 6.023 1 95 143 ILE B C 1
ATOM 2529 O O . ILE B 1 143 ? -15.508 5.945 5.969 1 95 143 ILE B O 1
ATOM 2533 N N . ASN B 1 144 ? -15.25 8.125 6.621 1 87.81 144 ASN B N 1
ATOM 2534 C CA . ASN B 1 144 ? -16.531 8.172 7.324 1 87.81 144 ASN B CA 1
ATOM 2535 C C . ASN B 1 144 ? -16.672 7.027 8.32 1 87.81 144 ASN B C 1
ATOM 2537 O O . ASN B 1 144 ? -17.703 6.344 8.344 1 87.81 144 ASN B O 1
ATOM 2541 N N . GLY B 1 145 ? -15.586 6.695 8.938 1 92.75 145 GLY B N 1
ATOM 2542 C CA . GLY B 1 145 ? -15.594 5.734 10.031 1 92.75 145 GLY B CA 1
ATOM 2543 C C . GLY B 1 145 ? -15.477 4.297 9.562 1 92.75 145 GLY B C 1
ATOM 2544 O O . GLY B 1 145 ? -15.484 3.369 10.375 1 92.75 145 GLY B O 1
ATOM 2545 N N . GLN B 1 146 ? -15.328 4.105 8.266 1 96.5 146 GLN B N 1
ATOM 2546 C CA . GLN B 1 146 ? -15.258 2.748 7.73 1 96.5 146 GLN B CA 1
ATOM 2547 C C . GLN B 1 146 ? -13.93 2.512 7.012 1 96.5 146 GLN B C 1
ATOM 2549 O O . GLN B 1 146 ? -13.484 3.354 6.234 1 96.5 146 GLN B O 1
ATOM 2554 N N . TRP B 1 147 ? -13.375 1.347 7.285 1 98.69 147 TRP B N 1
ATOM 2555 C CA . TRP B 1 147 ? -12.164 0.944 6.578 1 98.69 147 TRP B CA 1
ATOM 2556 C C . TRP B 1 147 ? -12.492 0.426 5.184 1 98.69 147 TRP B C 1
ATOM 2558 O O . TRP B 1 147 ? -13.406 -0.384 5.016 1 98.69 147 TRP B O 1
ATOM 2568 N N . LYS B 1 148 ? -11.773 0.918 4.195 1 98.81 148 LYS B N 1
ATOM 2569 C CA . LYS B 1 148 ? -11.898 0.489 2.807 1 98.81 148 LYS B CA 1
ATOM 2570 C C . LYS B 1 148 ? -10.531 0.167 2.209 1 98.81 148 LYS B C 1
ATOM 2572 O O . LYS B 1 148 ? -9.539 0.823 2.527 1 98.81 148 LYS B O 1
ATOM 2577 N N . ILE B 1 149 ? -10.461 -0.791 1.356 1 98.94 149 ILE B N 1
ATOM 2578 C CA . ILE B 1 149 ? -9.219 -1.167 0.684 1 98.94 149 ILE B CA 1
ATOM 2579 C C . ILE B 1 149 ? -8.945 -0.205 -0.47 1 98.94 149 ILE B C 1
ATOM 2581 O O . ILE B 1 149 ? -9.789 -0.032 -1.354 1 98.94 149 ILE B O 1
ATOM 2585 N N . SER B 1 150 ? -7.746 0.354 -0.472 1 98.81 150 SER B N 1
ATOM 2586 C CA . SER B 1 150 ? -7.43 1.315 -1.523 1 98.81 150 SER B CA 1
ATOM 2587 C C . SER B 1 150 ? -6.332 0.789 -2.441 1 98.81 150 SER B C 1
ATOM 2589 O O . SER B 1 150 ? -6.102 1.336 -3.521 1 98.81 150 SER B O 1
ATOM 2591 N N . SER B 1 151 ? -5.664 -0.235 -2.068 1 98.81 151 SER B N 1
ATOM 2592 C CA . SER B 1 151 ? -4.621 -0.823 -2.904 1 98.81 151 SER B CA 1
ATOM 2593 C C . SER B 1 151 ? -4.355 -2.273 -2.514 1 98.81 151 SER B C 1
ATOM 2595 O O . SER B 1 151 ? -4.27 -2.598 -1.327 1 98.81 151 SER B O 1
ATOM 2597 N N . VAL B 1 152 ? -4.246 -3.125 -3.469 1 98.94 152 VAL B N 1
ATOM 2598 C CA . VAL B 1 152 ? -3.84 -4.516 -3.309 1 98.94 152 VAL B CA 1
ATOM 2599 C C . VAL B 1 152 ? -2.611 -4.801 -4.168 1 98.94 152 VAL B C 1
ATOM 2601 O O . VAL B 1 152 ? -2.66 -4.668 -5.395 1 98.94 152 VAL B O 1
ATOM 2604 N N . LEU B 1 153 ? -1.515 -5.102 -3.588 1 98.94 153 LEU B N 1
ATOM 2605 C CA . LEU B 1 153 ? -0.252 -5.48 -4.211 1 98.94 153 LEU B CA 1
ATOM 2606 C C . LEU B 1 153 ? 0.161 -6.887 -3.787 1 98.94 153 LEU B C 1
ATOM 2608 O O . LEU B 1 153 ? 0.154 -7.207 -2.598 1 98.94 153 LEU B O 1
ATOM 2612 N N . PHE B 1 154 ? 0.47 -7.715 -4.742 1 98.88 154 PHE B N 1
ATOM 2613 C CA . PHE B 1 154 ? 0.833 -9.062 -4.332 1 98.88 154 PHE B CA 1
ATOM 2614 C C . PHE B 1 154 ? 1.874 -9.656 -5.277 1 98.88 154 PHE B C 1
ATOM 2616 O O . PHE B 1 154 ? 1.894 -9.336 -6.465 1 98.88 154 PHE B O 1
ATOM 2623 N N . SER B 1 155 ? 2.762 -10.445 -4.746 1 98.75 155 SER B N 1
ATOM 2624 C CA . SER B 1 155 ? 3.713 -11.219 -5.539 1 98.75 155 SER B CA 1
ATOM 2625 C C . SER B 1 155 ? 3.174 -12.609 -5.844 1 98.75 155 SER B C 1
ATOM 2627 O O . SER B 1 155 ? 2.303 -13.117 -5.133 1 98.75 155 SER B O 1
ATOM 2629 N N . ILE B 1 156 ? 3.682 -13.211 -6.906 1 98.31 156 ILE B N 1
ATOM 2630 C CA . ILE B 1 156 ? 3.107 -14.469 -7.371 1 98.31 156 ILE B CA 1
ATOM 2631 C C . ILE B 1 156 ? 4.215 -15.5 -7.555 1 98.31 156 ILE B C 1
ATOM 2633 O O . ILE B 1 156 ? 5.105 -15.32 -8.391 1 98.31 156 ILE B O 1
ATOM 2637 N N . GLU B 1 157 ? 4.168 -16.5 -6.781 1 98.25 157 GLU B N 1
ATOM 2638 C CA . GLU B 1 157 ? 4.844 -17.75 -7.078 1 98.25 157 GLU B CA 1
ATOM 2639 C C . GLU B 1 157 ? 3.881 -18.766 -7.688 1 98.25 157 GLU B C 1
ATOM 2641 O O . GLU B 1 157 ? 2.828 -19.062 -7.109 1 98.25 157 GLU B O 1
ATOM 2646 N N . ILE B 1 158 ? 4.223 -19.266 -8.844 1 97.44 158 ILE B N 1
ATOM 2647 C CA . ILE B 1 158 ? 3.338 -20.172 -9.57 1 97.44 158 ILE B CA 1
ATOM 2648 C C . ILE B 1 158 ? 3.516 -21.594 -9.062 1 97.44 158 ILE B C 1
ATOM 2650 O O . ILE B 1 158 ? 4.59 -22.188 -9.203 1 97.44 158 ILE B O 1
ATOM 2654 N N . SER B 1 159 ? 2.451 -22.203 -8.57 1 97 159 SER B N 1
ATOM 2655 C CA . SER B 1 159 ? 2.504 -23.469 -7.871 1 97 159 SER B CA 1
ATOM 2656 C C . SER B 1 159 ? 2.91 -24.609 -8.812 1 97 159 SER B C 1
ATOM 2658 O O . SER B 1 159 ? 3.547 -25.578 -8.383 1 97 159 SER B O 1
ATOM 2660 N N . LYS B 1 160 ? 2.475 -24.5 -10.062 1 94.31 160 LYS B N 1
ATOM 2661 C CA . LYS B 1 160 ? 2.824 -25.516 -11.055 1 94.31 160 LYS B CA 1
ATOM 2662 C C . LYS B 1 160 ? 4.336 -25.719 -11.125 1 94.31 160 LYS B C 1
ATOM 2664 O O . LYS B 1 160 ? 4.809 -26.828 -11.344 1 94.31 160 LYS B O 1
ATOM 2669 N N . TYR B 1 161 ? 5.074 -24.625 -10.953 1 93.94 161 TYR B N 1
ATOM 2670 C CA . TYR B 1 161 ? 6.527 -24.703 -11.047 1 93.94 161 TYR B CA 1
ATOM 2671 C C . TYR B 1 161 ? 7.152 -24.891 -9.664 1 93.94 161 TYR B C 1
ATOM 2673 O O . TYR B 1 161 ? 8.18 -25.562 -9.531 1 93.94 161 TYR B O 1
ATOM 2681 N N . TYR B 1 162 ? 6.539 -24.25 -8.688 1 91.38 162 TYR B N 1
ATOM 2682 C CA . TYR B 1 162 ? 7.094 -24.266 -7.336 1 91.38 162 TYR B CA 1
ATOM 2683 C C . TYR B 1 162 ? 6 -24.484 -6.297 1 91.38 162 TYR B C 1
ATOM 2685 O O . TYR B 1 162 ? 5.465 -23.516 -5.746 1 91.38 162 TYR B O 1
ATOM 2693 N N . PRO B 1 163 ? 5.797 -25.766 -5.984 1 83.5 163 PRO B N 1
ATOM 2694 C CA . PRO B 1 163 ? 4.801 -26.031 -4.945 1 83.5 163 PRO B CA 1
ATOM 2695 C C . PRO B 1 163 ? 5.246 -25.547 -3.564 1 83.5 163 PRO B C 1
ATOM 2697 O O . PRO B 1 163 ? 6.438 -25.594 -3.248 1 83.5 163 PRO B O 1
ATOM 2700 N N . LYS B 1 164 ? 4.301 -24.984 -2.926 1 79.75 164 LYS B N 1
ATOM 2701 C CA . LYS B 1 164 ? 4.629 -24.516 -1.581 1 79.75 164 LYS B CA 1
ATOM 2702 C C . LYS B 1 164 ? 5 -25.672 -0.669 1 79.75 164 LYS B C 1
ATOM 2704 O O . LYS B 1 164 ? 4.352 -26.719 -0.699 1 79.75 164 LYS B O 1
ATOM 2709 N N . SER B 1 165 ? 6.242 -25.703 -0.115 1 66 165 SER B N 1
ATOM 2710 C CA . SER B 1 165 ? 6.719 -26.797 0.727 1 66 165 SER B CA 1
ATOM 2711 C C . SER B 1 165 ? 5.977 -26.828 2.061 1 66 165 SER B C 1
ATOM 2713 O O . SER B 1 165 ? 5.508 -25.797 2.541 1 66 165 SER B O 1
#